Protein AF-B1BPH4-F1 (afdb_monomer)

Organism: NCBI:txid451755

Solvent-accessible surface area (backbone atoms only — not comparable to full-atom values): 10058 Å² total; per-residue (Å²): 132,57,71,68,58,52,50,47,54,52,51,54,51,51,52,50,51,52,49,52,51,53,52,52,52,48,57,52,51,51,75,72,40,88,80,69,54,71,68,62,52,51,51,54,52,48,52,53,54,51,52,51,52,53,51,49,50,56,52,53,51,43,51,52,52,49,53,54,46,50,51,49,51,67,71,34,88,53,35,90,33,54,79,47,72,46,82,47,60,89,79,24,58,32,40,40,32,35,40,37,74,67,56,70,71,48,57,63,64,61,53,43,53,44,49,46,53,51,46,51,53,47,39,49,54,52,10,37,72,78,46,74,58,76,44,74,42,65,83,82,32,68,32,33,41,34,37,36,37,94,92,46,38,36,39,35,69,62,67,85,84,51,88,44,60,49,34,24,48,76,85,39,81,74,39,72,50,78,78,127

Secondary structure (DSSP, 8-state):
--HHHHHHHHHHHHHHHHHHHHHHHHHHHHHH-TTS-HHHHHHHHHHHHHHHHHHHHHHHHHHHHHHHHHHHHHTSGGGGGEEEEEEE-SSS-EEEEEE-HHHHTS-HHHHHHHHHHHHHHHHHHHHHHHHTTSS-GGGTS--EEEEEETTEEEEE---SSSSS-EEEETTEEEEE----

Radius of gyration: 22.9 Å; Cα contacts (8 Å, |Δi|>4): 207; chains: 1; bounding box: 53×39×61 Å

pLDDT: mean 77.69, std 11.79, range [47.03, 94.5]

Sequence (180 aa):
MDIKIKIFWIVSILTGIIFIYMLSNIIFKLKLRKKIGRKSILNMISIIIGGYLIFLFFTIFNVYNYYNLKNLVEHSSMSKYIKDYKLSGTDYCVVTINGDEVFEKLDNKTKLEDMFELKIRCNSAIANTLFDGRIPYNIYHETKIIIIVNENEYILYNTDKDDKDKLFLNGNVVYEEIFN

Nearest PDB structures (foldseek):
  5ize-assembly1_A  TM=3.607E-01  e=2.219E-01  Hantaan virus 76-118
  8y9b-assembly1_B  TM=2.731E-01  e=5.151E-01  Clostridioides difficile
  6c0b-assembly1_A  TM=4.684E-01  e=6.846E+00  Clostridioides difficile
  7ekw-assembly1_A  TM=3.906E-01  e=8.708E+00  Nakaseomyces glabratus CBS 138
  8x2h-assembly1_A  TM=2.849E-01  e=7.270E+00  Paraclostridium sordellii ATCC 9714

Foldseek 3Di:
DDPVVVVLVVVLVVLVVVLVVVVVVLVVVCVVDPPDDPVVSVVVVCVSVVVNVVVVVVSVLLVVLVVQLVVLCCPAPCVVFAPDWDADDPLAAEIEGAGEVVLVPDDVVVNQVRQVVSQVSSQQSSCCSPPVSPDRSLVPHKHKYWYDYPPWIWIWTRDPDDPWTFIDIPRHTPDIDDDD

Structure (mmCIF, N/CA/C/O backbone):
data_AF-B1BPH4-F1
#
_entry.id   AF-B1BPH4-F1
#
loop_
_atom_site.group_PDB
_atom_site.id
_atom_site.type_symbol
_atom_site.label_atom_id
_atom_site.label_alt_id
_atom_site.label_comp_id
_atom_site.label_asym_id
_atom_site.label_entity_id
_atom_site.label_seq_id
_atom_site.pdbx_PDB_ins_code
_atom_site.Cartn_x
_atom_site.Cartn_y
_atom_site.Cartn_z
_atom_site.occupancy
_atom_site.B_iso_or_equiv
_atom_site.auth_seq_id
_atom_site.auth_comp_id
_atom_site.auth_asym_id
_atom_site.auth_atom_id
_atom_site.pdbx_PDB_model_num
ATOM 1 N N . MET A 1 1 ? -0.766 18.843 2.980 1.00 50.47 1 MET A N 1
ATOM 2 C CA . MET A 1 1 ? -1.484 17.760 3.692 1.00 50.47 1 MET A CA 1
ATOM 3 C C . MET A 1 1 ? -2.447 17.107 2.719 1.00 50.47 1 MET A C 1
ATOM 5 O O . MET A 1 1 ? -3.284 17.818 2.168 1.00 50.47 1 MET A O 1
ATOM 9 N N . ASP A 1 2 ? -2.260 15.810 2.480 1.00 65.62 2 ASP A N 1
ATOM 10 C CA . ASP A 1 2 ? -3.037 14.985 1.546 1.00 65.62 2 ASP A CA 1
ATOM 11 C C . ASP A 1 2 ? -4.550 15.115 1.792 1.00 65.62 2 ASP A C 1
ATOM 13 O O . ASP A 1 2 ? -4.988 15.236 2.941 1.00 65.62 2 ASP A O 1
ATOM 17 N N . ILE A 1 3 ? -5.356 15.104 0.730 1.00 63.31 3 ILE A N 1
ATOM 18 C CA . ILE A 1 3 ? -6.811 15.248 0.832 1.00 63.31 3 ILE A CA 1
ATOM 19 C C . ILE A 1 3 ? -7.438 14.100 1.632 1.00 63.31 3 ILE A C 1
ATOM 21 O O . IL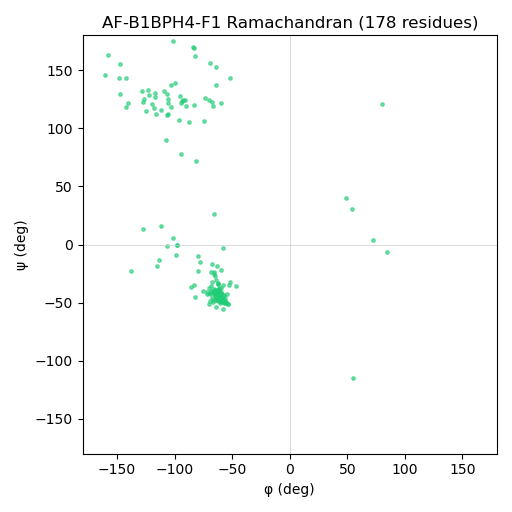E A 1 3 ? -8.365 14.335 2.406 1.00 63.31 3 ILE A O 1
ATOM 25 N N . LYS A 1 4 ? -6.869 12.890 1.550 1.00 57.69 4 LYS A N 1
ATOM 26 C CA . LYS A 1 4 ? -7.299 11.742 2.361 1.00 57.69 4 LYS A CA 1
ATOM 27 C C . LYS A 1 4 ? -7.031 11.968 3.848 1.00 57.69 4 LYS A C 1
ATOM 29 O O . LYS A 1 4 ? -7.876 11.649 4.677 1.00 57.69 4 LYS A O 1
ATOM 34 N N . ILE A 1 5 ? -5.903 12.598 4.184 1.00 61.72 5 ILE A N 1
ATOM 35 C CA . ILE A 1 5 ? -5.540 12.947 5.566 1.00 61.72 5 ILE A CA 1
ATOM 36 C C . ILE A 1 5 ? -6.443 14.069 6.098 1.00 61.72 5 ILE A C 1
ATOM 38 O O . ILE A 1 5 ? -6.856 14.045 7.254 1.00 61.72 5 ILE A O 1
ATOM 42 N N . LYS A 1 6 ? -6.810 15.044 5.258 1.00 66.06 6 LYS A N 1
ATOM 43 C CA . LYS A 1 6 ? -7.803 16.067 5.629 1.00 66.06 6 LYS A CA 1
ATOM 44 C C . LYS A 1 6 ? -9.158 15.439 5.944 1.00 66.06 6 LYS A C 1
ATOM 46 O O . LYS A 1 6 ? -9.719 15.726 6.996 1.00 66.06 6 LYS A O 1
ATOM 51 N N . ILE A 1 7 ? -9.649 14.556 5.073 1.00 69.38 7 ILE A N 1
ATOM 52 C CA . ILE A 1 7 ? -10.903 13.821 5.292 1.00 69.38 7 ILE A CA 1
ATOM 5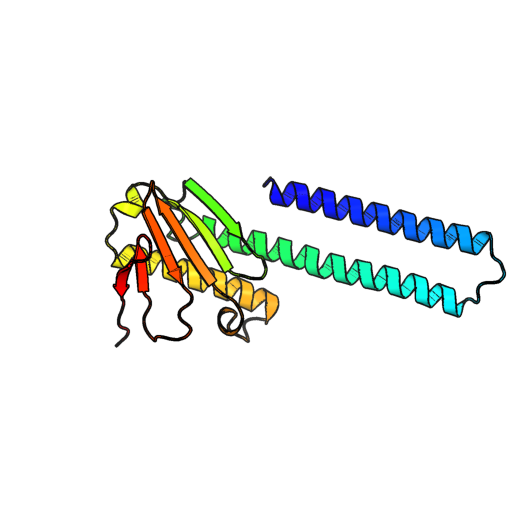3 C C . ILE A 1 7 ? -10.810 12.978 6.571 1.00 69.38 7 ILE A C 1
ATOM 55 O O . ILE A 1 7 ? -11.739 12.996 7.370 1.00 69.38 7 ILE A O 1
ATOM 59 N N . PHE A 1 8 ? -9.674 12.324 6.823 1.00 67.62 8 PHE A N 1
ATOM 60 C CA . PHE A 1 8 ? -9.417 11.566 8.048 1.00 67.62 8 PHE A CA 1
ATOM 61 C C . PHE A 1 8 ? -9.571 12.407 9.324 1.00 67.62 8 PHE A C 1
ATOM 63 O O . PHE A 1 8 ? -10.283 12.002 10.246 1.00 67.62 8 PHE A O 1
ATOM 70 N N . TRP A 1 9 ? -8.930 13.578 9.386 1.00 72.00 9 TRP A N 1
ATOM 71 C CA . TRP A 1 9 ? -9.022 14.450 10.560 1.00 72.00 9 TRP A CA 1
ATOM 72 C C . TRP A 1 9 ? -10.447 14.957 10.756 1.00 72.00 9 TRP A C 1
ATOM 74 O O . TRP A 1 9 ? -10.947 14.957 11.877 1.00 72.00 9 TRP A O 1
ATOM 84 N N . ILE A 1 10 ? -11.126 15.316 9.664 1.00 78.00 10 ILE A N 1
ATOM 85 C CA . ILE A 1 10 ? -12.525 15.752 9.688 1.00 78.00 10 ILE A CA 1
ATOM 86 C C . ILE A 1 10 ? -13.426 14.638 10.234 1.00 78.00 10 ILE A C 1
ATOM 88 O O . ILE A 1 10 ? -14.180 14.888 11.172 1.00 78.00 10 ILE A O 1
ATOM 92 N N . VAL A 1 11 ? -13.317 13.411 9.711 1.00 76.12 11 VAL A N 1
ATOM 93 C CA . VAL A 1 11 ? -14.108 12.258 10.173 1.00 76.12 11 VAL A CA 1
ATOM 94 C C . VAL A 1 11 ? -13.823 11.969 11.642 1.00 76.12 11 VAL A C 1
ATOM 96 O O . VAL A 1 11 ? -14.771 11.864 12.412 1.00 76.12 11 VAL A O 1
ATOM 99 N N . SER A 1 12 ? -12.550 11.938 12.048 1.00 73.38 12 SER A N 1
ATOM 100 C CA . SER A 1 12 ? -12.143 11.682 13.437 1.00 73.38 12 SER A CA 1
ATOM 101 C C . SER A 1 12 ? -12.734 12.711 14.408 1.00 73.38 12 SER A C 1
ATOM 103 O O . SER A 1 12 ? -13.309 12.337 15.434 1.00 73.38 12 SER A O 1
ATOM 105 N N . ILE A 1 13 ? -12.667 14.002 14.056 1.00 78.19 13 ILE A N 1
ATOM 106 C CA . ILE A 1 13 ? -13.258 15.101 14.834 1.00 78.19 13 ILE A CA 1
ATOM 107 C C . ILE A 1 13 ? -14.783 14.949 14.908 1.00 78.19 13 ILE A C 1
ATOM 109 O O . ILE A 1 13 ? -15.350 15.046 15.996 1.00 78.19 13 ILE A O 1
ATOM 113 N N . LEU A 1 14 ? -15.452 14.654 13.788 1.00 81.25 14 LEU A N 1
ATOM 114 C CA . LEU A 1 14 ? -16.900 14.420 13.740 1.00 81.25 14 LEU A CA 1
ATOM 115 C C . LEU A 1 14 ? -17.324 13.242 14.626 1.00 81.25 14 LEU A C 1
ATOM 117 O O . LEU A 1 14 ? -18.262 13.385 15.412 1.00 81.25 14 LEU A O 1
ATOM 121 N N . THR A 1 15 ? -16.617 12.110 14.577 1.00 77.94 15 THR A N 1
ATOM 122 C CA . THR A 1 15 ? -16.871 10.976 15.483 1.00 77.94 15 THR A CA 1
ATOM 123 C C . THR A 1 15 ? -16.652 11.343 16.947 1.00 77.94 15 THR A C 1
ATOM 125 O O . THR A 1 15 ? -17.447 10.937 17.792 1.00 77.94 15 THR A O 1
ATOM 128 N N . GLY A 1 16 ? -15.640 12.160 17.258 1.00 76.38 16 GLY A N 1
ATOM 129 C CA . GLY A 1 16 ? -15.419 12.678 18.609 1.00 76.38 16 GLY A CA 1
ATOM 130 C C . GLY A 1 16 ? -16.574 13.559 19.101 1.00 76.38 16 GLY A C 1
ATOM 131 O O . GLY A 1 16 ? -17.038 13.401 20.229 1.00 76.38 16 GLY A O 1
ATOM 132 N N . ILE A 1 17 ? -17.105 14.437 18.244 1.00 81.06 17 ILE A N 1
ATOM 133 C CA . ILE A 1 17 ? -18.266 15.285 18.564 1.00 81.06 17 ILE A CA 1
ATOM 134 C C . ILE A 1 17 ? -19.516 14.430 18.812 1.00 81.06 17 ILE A C 1
ATOM 136 O O . ILE A 1 17 ? -20.219 14.645 19.802 1.00 81.06 17 ILE A O 1
ATOM 140 N N . ILE A 1 18 ? -19.780 13.435 17.958 1.00 79.94 18 ILE A N 1
ATOM 141 C CA . ILE A 1 18 ? -20.903 12.497 18.128 1.00 79.94 18 ILE A CA 1
ATOM 142 C C . ILE A 1 18 ? -20.760 11.726 19.447 1.00 79.94 18 ILE A C 1
ATOM 144 O O . ILE A 1 18 ? -21.736 11.577 20.183 1.00 79.94 18 ILE A O 1
ATOM 148 N N . PHE A 1 19 ? -19.545 11.289 19.783 1.00 77.62 19 PHE A N 1
ATOM 149 C CA . PHE A 1 19 ? -19.251 10.601 21.036 1.00 77.62 19 PHE A CA 1
ATOM 150 C C . PHE A 1 19 ? -19.541 11.480 22.259 1.00 77.62 19 PHE A C 1
ATOM 152 O O . PHE A 1 19 ? -20.266 11.052 23.160 1.00 77.62 19 PHE A O 1
ATOM 159 N N . ILE A 1 20 ? -19.053 12.727 22.265 1.00 79.69 20 ILE A N 1
ATOM 160 C CA . ILE A 1 20 ? -19.328 13.702 23.333 1.00 79.69 20 ILE A CA 1
ATOM 161 C C . ILE A 1 20 ? -20.837 13.933 23.458 1.00 79.69 20 ILE A C 1
ATOM 163 O O . ILE A 1 20 ? -21.374 13.869 24.562 1.00 79.69 20 ILE A O 1
ATOM 167 N N . TYR A 1 21 ? -21.541 14.119 22.337 1.00 80.69 21 TYR A N 1
ATOM 168 C CA . TYR A 1 21 ? -22.991 14.301 22.322 1.00 80.69 21 TYR A CA 1
ATOM 169 C C . TYR A 1 21 ? -23.739 13.101 22.923 1.00 80.69 21 TYR A C 1
ATOM 171 O O . TYR A 1 21 ? -24.622 13.284 23.766 1.00 80.69 21 TYR A O 1
ATOM 179 N N . MET A 1 22 ? -23.377 11.870 22.547 1.00 75.75 22 MET A N 1
ATOM 180 C CA . MET A 1 22 ? -23.972 10.655 23.114 1.00 75.75 22 MET A CA 1
ATOM 181 C C . MET A 1 22 ? -23.733 10.560 24.625 1.00 75.75 22 MET A C 1
ATOM 183 O O . MET A 1 22 ? -24.668 10.259 25.372 1.00 75.75 22 MET A O 1
ATOM 187 N N . LEU A 1 23 ? -22.518 10.872 25.086 1.00 74.62 23 LEU A N 1
ATOM 188 C CA . LEU A 1 23 ? -22.167 10.879 26.507 1.00 74.62 23 LEU A CA 1
ATOM 189 C C . LEU A 1 23 ? -22.973 11.930 27.281 1.00 74.62 23 LEU A C 1
ATOM 191 O O . LEU A 1 23 ? -23.582 11.610 28.305 1.00 74.62 23 LEU A O 1
ATOM 195 N N . SER A 1 24 ? -23.049 13.160 26.767 1.00 75.25 24 SER A N 1
ATOM 196 C CA . SER A 1 24 ? -23.838 14.245 27.360 1.00 75.25 24 SER A CA 1
ATOM 197 C C . SER A 1 24 ? -25.324 13.896 27.431 1.00 75.25 24 SER A C 1
ATOM 199 O O . SER A 1 24 ? -25.959 14.125 28.461 1.00 75.25 24 SER A O 1
ATOM 201 N N . ASN A 1 25 ? -25.883 13.293 26.379 1.00 75.69 25 ASN A N 1
ATOM 202 C CA . ASN A 1 25 ? -27.295 12.914 26.326 1.00 75.69 25 ASN A CA 1
ATOM 203 C C . ASN A 1 25 ? -27.617 11.772 27.308 1.00 75.69 25 ASN A C 1
ATOM 205 O O . ASN A 1 25 ? -28.672 11.774 27.945 1.00 75.69 25 ASN A O 1
ATOM 209 N N . ILE A 1 26 ? -26.689 10.829 27.503 1.00 72.75 26 ILE A N 1
ATOM 210 C CA . ILE A 1 26 ? -26.799 9.803 28.548 1.00 72.75 26 ILE A CA 1
ATOM 211 C C . ILE A 1 26 ? -26.764 10.455 29.927 1.00 72.75 26 ILE A C 1
ATOM 213 O O . ILE A 1 26 ? -27.706 10.265 30.690 1.00 72.75 26 ILE A O 1
ATOM 217 N N . ILE A 1 27 ? -25.756 11.276 30.235 1.00 71.00 27 ILE A N 1
ATOM 218 C CA . ILE A 1 27 ? -25.649 11.974 31.529 1.00 71.00 27 ILE A CA 1
ATOM 219 C C . ILE A 1 27 ? -26.923 12.782 31.826 1.00 71.00 27 ILE A C 1
ATOM 221 O O . ILE A 1 27 ? -27.453 12.729 32.938 1.00 71.00 27 ILE A O 1
ATOM 225 N N . PHE A 1 28 ? -27.468 13.477 30.826 1.00 69.81 28 PHE A N 1
ATOM 226 C CA . PHE A 1 28 ? -28.696 14.258 30.961 1.00 69.81 28 PHE A CA 1
ATOM 227 C C . PHE A 1 28 ? -29.937 13.378 31.194 1.00 69.81 28 PHE A C 1
ATOM 229 O O . PHE A 1 28 ? -30.705 13.622 32.128 1.00 69.81 28 PHE A O 1
ATOM 236 N N . LYS A 1 29 ? -30.112 12.295 30.419 1.00 67.38 29 LYS A N 1
ATOM 237 C CA . LYS A 1 29 ? -31.206 11.322 30.617 1.00 67.38 29 LYS A CA 1
ATOM 238 C C . LYS A 1 29 ? -31.127 10.610 31.966 1.00 67.38 29 LYS A C 1
ATOM 240 O O . LYS A 1 29 ? -32.171 10.325 32.549 1.00 67.38 29 LYS A O 1
ATOM 245 N N . LEU A 1 30 ? -29.926 10.349 32.478 1.00 63.53 30 LEU A N 1
ATOM 246 C CA . LEU A 1 30 ? -29.708 9.793 33.816 1.00 63.53 30 LEU A CA 1
ATOM 247 C C . LEU A 1 30 ? -30.154 10.751 34.915 1.00 63.53 30 LEU A C 1
ATOM 249 O O . LEU A 1 30 ? -30.801 10.330 35.871 1.00 63.53 30 LEU A O 1
ATOM 253 N N . LYS A 1 31 ? -29.862 12.045 34.751 1.00 61.09 31 LYS A N 1
ATOM 254 C CA . LYS A 1 31 ? -30.311 13.096 35.671 1.00 61.09 31 LYS A CA 1
ATOM 255 C C . LYS A 1 31 ? -31.845 13.199 35.708 1.00 61.09 31 LYS A C 1
ATOM 257 O O . LYS A 1 31 ? -32.409 13.455 36.767 1.00 61.09 31 LYS A O 1
ATOM 262 N N . LEU A 1 32 ? -32.510 12.943 34.574 1.00 57.34 32 LEU A N 1
ATOM 263 C CA . LEU A 1 32 ? -33.973 12.968 34.425 1.00 57.34 32 LEU A CA 1
ATOM 264 C C . LEU A 1 32 ? -34.682 11.673 34.865 1.00 57.34 32 LEU A C 1
ATOM 266 O O . LEU A 1 32 ? -35.793 11.729 35.387 1.00 57.34 32 LEU A O 1
ATOM 270 N N . ARG A 1 33 ? -34.078 10.492 34.673 1.00 55.47 33 ARG A N 1
ATOM 271 C CA . ARG A 1 33 ? -34.666 9.191 35.042 1.00 55.47 33 ARG A CA 1
ATOM 272 C C . ARG A 1 33 ? -33.959 8.593 36.260 1.00 55.47 33 ARG A C 1
ATOM 274 O O . ARG A 1 33 ? -33.100 7.730 36.120 1.00 55.47 33 ARG A O 1
ATOM 281 N N . LYS A 1 34 ? -34.440 8.913 37.467 1.00 59.91 34 LYS A N 1
ATOM 282 C CA . LYS A 1 34 ? -34.050 8.240 38.733 1.00 59.91 34 LYS A CA 1
ATOM 283 C C . LYS A 1 34 ? -34.312 6.712 38.774 1.00 59.91 34 LYS A C 1
ATOM 285 O O . LYS A 1 34 ? -33.988 6.076 39.768 1.00 59.91 34 LYS A O 1
ATOM 290 N N . LYS A 1 35 ? -34.913 6.116 37.731 1.00 61.19 35 LYS A N 1
ATOM 291 C CA . LYS A 1 35 ? -35.345 4.702 37.670 1.00 61.19 35 LYS A CA 1
ATOM 292 C C . LYS A 1 35 ? -34.383 3.746 36.950 1.00 61.19 35 LYS A C 1
ATOM 294 O O . LYS A 1 35 ? -34.620 2.543 36.980 1.00 61.19 35 LYS A O 1
ATOM 299 N N . ILE A 1 36 ? -33.337 4.234 36.279 1.00 64.31 36 ILE A N 1
ATOM 300 C CA . ILE A 1 36 ? -32.392 3.347 35.581 1.00 64.31 36 ILE A CA 1
ATOM 301 C C . ILE A 1 36 ? -31.364 2.834 36.595 1.00 64.31 36 ILE A C 1
ATOM 303 O O . ILE A 1 36 ? -30.652 3.616 37.220 1.00 64.31 36 ILE A O 1
ATOM 307 N N . GLY A 1 37 ? -31.293 1.514 36.777 1.00 66.62 37 GLY A N 1
ATOM 308 C CA . GLY A 1 37 ? -30.366 0.894 37.723 1.00 66.62 37 GLY A CA 1
ATOM 309 C C . GLY A 1 37 ? -28.900 1.121 37.337 1.00 66.62 37 GLY A C 1
ATOM 310 O O . GLY A 1 37 ? -28.530 0.954 36.175 1.00 66.62 37 GLY A O 1
ATOM 311 N N . ARG A 1 38 ? -28.049 1.434 38.326 1.00 68.25 38 ARG A N 1
ATOM 312 C CA . ARG A 1 38 ? -26.610 1.755 38.177 1.00 68.25 38 ARG A CA 1
ATOM 313 C C . ARG A 1 38 ? -25.838 0.778 37.276 1.00 68.25 38 ARG A C 1
ATOM 315 O O . ARG A 1 38 ? -24.980 1.201 36.509 1.00 68.25 38 ARG A O 1
ATOM 322 N N . LYS A 1 39 ? -26.194 -0.511 37.313 1.00 72.81 39 LYS A N 1
ATOM 323 C CA . LYS A 1 39 ? -25.601 -1.575 36.483 1.00 72.81 39 LYS A CA 1
ATOM 324 C C . LYS A 1 39 ? -25.877 -1.401 34.981 1.00 72.81 39 LYS A C 1
ATOM 326 O O . LYS A 1 39 ? -24.968 -1.544 34.175 1.00 72.81 39 LYS A O 1
ATOM 331 N N . SER A 1 40 ? -27.102 -1.032 34.601 1.00 73.00 40 SER A N 1
ATOM 332 C CA . SER A 1 40 ? -27.467 -0.808 33.192 1.00 73.00 40 SER A CA 1
ATOM 333 C C . SER A 1 40 ? -26.754 0.410 32.601 1.00 73.00 40 SER A C 1
ATOM 335 O O . SER A 1 40 ? -26.444 0.434 31.414 1.00 73.00 40 SER A O 1
ATOM 337 N N . ILE A 1 41 ? -26.494 1.412 33.438 1.00 71.62 41 ILE A N 1
ATOM 338 C CA . ILE A 1 41 ? -25.812 2.651 33.063 1.00 71.62 41 ILE A CA 1
ATOM 339 C C . ILE A 1 41 ? -24.344 2.376 32.751 1.00 71.62 41 ILE A C 1
ATOM 341 O O . ILE A 1 41 ? -23.844 2.780 31.705 1.00 71.62 41 ILE A O 1
ATOM 345 N N . LEU A 1 42 ? -23.674 1.653 33.651 1.00 73.06 42 LEU A N 1
ATOM 346 C CA . LEU A 1 42 ? -22.277 1.259 33.488 1.00 73.06 42 LEU A CA 1
ATOM 347 C C . LEU A 1 42 ? -22.074 0.418 32.222 1.00 73.06 42 LEU A C 1
ATOM 349 O O . LEU A 1 42 ? -21.135 0.684 31.479 1.00 73.06 42 LEU A O 1
ATOM 353 N N . ASN A 1 43 ? -22.989 -0.509 31.919 1.00 75.62 43 ASN A N 1
ATOM 354 C CA . ASN A 1 43 ? -22.932 -1.284 30.676 1.00 75.62 43 ASN A CA 1
ATOM 355 C C . ASN A 1 43 ? -23.047 -0.397 29.426 1.00 75.62 43 ASN A C 1
ATOM 357 O O . ASN A 1 43 ? -22.284 -0.574 28.482 1.00 75.62 43 ASN A O 1
ATOM 361 N N . MET A 1 44 ? -23.964 0.576 29.414 1.00 76.62 44 MET A N 1
ATOM 362 C CA . MET A 1 44 ? -24.150 1.462 28.257 1.00 76.62 44 MET A CA 1
ATOM 363 C C . MET A 1 44 ? -22.928 2.359 28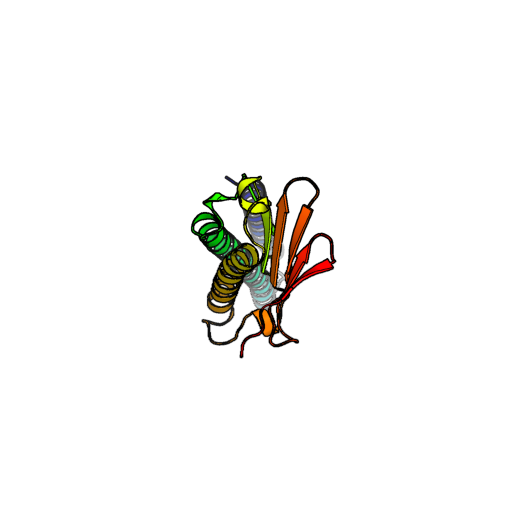.021 1.00 76.62 44 MET A C 1
ATOM 365 O O . MET A 1 44 ? -22.478 2.507 26.887 1.00 76.62 44 MET A O 1
ATOM 369 N N . ILE A 1 45 ? -22.355 2.909 29.096 1.00 78.62 45 ILE A N 1
ATOM 370 C CA . ILE A 1 45 ? -21.114 3.691 29.037 1.00 78.62 45 ILE A CA 1
ATOM 371 C C . ILE A 1 45 ? -19.951 2.811 28.558 1.00 78.62 45 ILE A C 1
ATOM 373 O O . ILE A 1 45 ? -19.183 3.235 27.699 1.00 78.62 45 ILE A O 1
ATOM 377 N N . SER A 1 46 ? -19.845 1.578 29.061 1.00 76.88 46 SER A N 1
ATOM 378 C CA . SER A 1 46 ? -18.795 0.633 28.669 1.00 76.88 46 SER A CA 1
ATOM 379 C C . SER A 1 46 ? -18.847 0.281 27.181 1.00 76.88 46 SER A C 1
ATOM 381 O O . SER A 1 46 ? -17.803 0.292 26.537 1.00 76.88 46 SER A O 1
ATOM 383 N N . ILE A 1 47 ? -20.037 0.051 26.612 1.00 80.81 47 ILE A N 1
ATOM 384 C CA . ILE A 1 47 ? -20.204 -0.217 25.172 1.00 80.81 47 ILE A CA 1
ATOM 385 C C . ILE A 1 47 ? -19.747 0.983 24.337 1.00 80.81 47 ILE A C 1
ATOM 387 O O . ILE A 1 47 ? -19.047 0.816 23.342 1.00 80.81 47 ILE A O 1
ATOM 391 N N . ILE A 1 48 ? -20.118 2.195 24.751 1.00 79.56 48 ILE A N 1
ATOM 392 C CA . ILE A 1 48 ? -19.785 3.426 24.027 1.00 79.56 48 ILE A CA 1
ATOM 393 C C . ILE A 1 48 ? -18.279 3.687 24.061 1.00 79.56 48 ILE A C 1
ATOM 395 O O . ILE A 1 48 ? -17.676 3.917 23.015 1.00 79.56 48 ILE A O 1
ATOM 399 N N . ILE A 1 49 ? -17.659 3.593 25.241 1.00 81.38 49 ILE A N 1
ATOM 400 C CA . ILE A 1 49 ? -16.205 3.736 25.394 1.00 81.38 49 ILE A CA 1
ATOM 401 C C . ILE A 1 49 ? -15.479 2.644 24.604 1.00 81.38 49 ILE A C 1
ATOM 403 O O . ILE A 1 49 ? -14.548 2.951 23.867 1.00 81.38 49 ILE A O 1
ATOM 407 N N . GLY A 1 50 ? -15.922 1.389 24.712 1.00 81.19 50 GLY A N 1
ATOM 408 C CA . GLY A 1 50 ? -15.332 0.265 23.986 1.00 81.19 50 GLY A CA 1
ATOM 409 C C . GLY A 1 50 ? -15.378 0.467 22.473 1.00 81.19 50 GLY A C 1
ATOM 410 O O . GLY A 1 50 ? -14.350 0.354 21.812 1.00 81.19 50 GLY A O 1
ATOM 411 N N . GLY A 1 51 ? -16.535 0.854 21.929 1.00 80.38 51 GLY A N 1
ATOM 412 C CA . GLY A 1 51 ? -16.684 1.145 20.502 1.00 80.38 51 GLY A CA 1
ATOM 413 C C . GLY A 1 51 ? -15.787 2.293 20.030 1.00 80.38 51 GLY A C 1
ATOM 414 O O . GLY A 1 51 ? -15.151 2.183 18.984 1.00 80.38 51 GLY A O 1
ATOM 415 N N . TYR A 1 52 ? -15.675 3.365 20.819 1.00 80.69 52 TYR A N 1
ATOM 416 C CA . TYR A 1 52 ? -14.801 4.496 20.498 1.00 80.69 52 TYR A CA 1
ATOM 417 C C . TYR A 1 52 ? -13.313 4.127 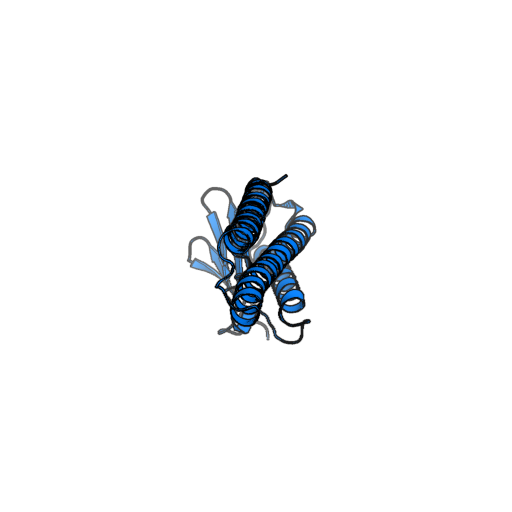20.531 1.00 80.69 52 TYR A C 1
ATOM 419 O O . TYR A 1 52 ? -12.567 4.534 19.644 1.00 80.69 52 TYR A O 1
ATOM 427 N N . LEU A 1 53 ? -12.881 3.324 21.508 1.00 81.00 53 LEU A N 1
ATOM 428 C CA . LEU A 1 53 ? -11.500 2.841 21.592 1.00 81.00 53 LEU A CA 1
ATOM 429 C C . LEU A 1 53 ? -11.142 1.930 20.416 1.00 81.00 53 LEU A C 1
ATOM 431 O O . LEU A 1 53 ? -10.074 2.095 19.833 1.00 81.00 53 LEU A O 1
ATOM 435 N N . ILE A 1 54 ? -12.039 1.014 20.036 1.00 80.62 54 ILE A N 1
ATOM 436 C CA . ILE A 1 54 ? -11.854 0.148 18.863 1.00 80.62 54 ILE A CA 1
ATOM 437 C C . ILE A 1 54 ? -11.736 1.000 17.596 1.00 80.62 54 ILE A C 1
ATOM 439 O O . ILE A 1 54 ? -10.808 0.816 16.811 1.00 80.62 54 ILE A O 1
ATOM 443 N N . PHE A 1 55 ? -12.633 1.974 17.418 1.00 79.38 55 PHE A N 1
ATOM 444 C CA . PHE A 1 55 ? -12.577 2.898 16.289 1.00 79.38 55 PHE A CA 1
ATOM 445 C C . PHE A 1 55 ? -11.253 3.670 16.250 1.00 79.38 55 PHE A C 1
ATOM 447 O O . PHE A 1 55 ? -10.596 3.689 15.211 1.00 79.38 55 PHE A O 1
ATOM 454 N N . LEU A 1 56 ? -10.828 4.259 17.373 1.00 78.12 56 LEU A N 1
ATOM 455 C CA . LEU A 1 56 ? -9.550 4.968 17.483 1.00 78.12 56 LEU A CA 1
ATOM 456 C C . LEU A 1 56 ? -8.363 4.069 17.141 1.00 78.12 56 LEU A C 1
ATOM 458 O O . LEU A 1 56 ? -7.470 4.508 16.422 1.00 78.12 56 LEU A O 1
ATOM 462 N N . PHE A 1 57 ? -8.362 2.827 17.627 1.00 77.06 57 PHE A N 1
ATOM 463 C CA . PHE A 1 57 ? -7.303 1.862 17.354 1.00 77.06 57 PHE A CA 1
ATOM 464 C C . PHE A 1 57 ? -7.149 1.620 15.848 1.00 77.06 57 PHE A C 1
ATOM 466 O O . PHE A 1 57 ? -6.078 1.882 15.306 1.00 77.06 57 PHE A O 1
ATOM 473 N N . PHE A 1 58 ? -8.225 1.232 15.151 1.00 73.00 58 PHE A N 1
ATOM 474 C CA . PHE A 1 58 ? -8.195 1.035 13.693 1.00 73.00 58 PHE A CA 1
ATOM 475 C C . PHE A 1 58 ? -7.808 2.311 12.935 1.00 73.00 58 PHE A C 1
ATOM 477 O O . PHE A 1 58 ? -7.077 2.277 11.949 1.00 73.00 58 PHE A O 1
ATOM 484 N N . THR A 1 59 ? -8.274 3.456 13.421 1.00 72.94 59 THR A N 1
ATOM 485 C CA . THR A 1 59 ? -8.047 4.773 12.819 1.00 72.94 59 THR A CA 1
ATOM 486 C C . THR A 1 59 ? -6.570 5.182 12.893 1.00 72.94 59 THR A C 1
ATOM 488 O O . THR A 1 59 ? -5.979 5.546 11.875 1.00 72.94 59 THR A O 1
ATOM 491 N N . ILE A 1 60 ? -5.945 5.074 14.070 1.00 74.31 60 ILE A N 1
ATOM 492 C CA . ILE A 1 60 ? -4.512 5.347 14.271 1.00 74.31 60 ILE A CA 1
ATOM 493 C C . ILE A 1 60 ? -3.667 4.364 13.461 1.00 74.31 60 ILE A C 1
ATOM 495 O O . ILE A 1 60 ? -2.725 4.776 12.785 1.00 74.31 60 ILE A O 1
ATOM 499 N N . PHE A 1 61 ? -4.040 3.085 13.496 1.00 72.81 61 PHE A N 1
ATOM 500 C CA . PHE A 1 61 ? -3.369 2.019 12.766 1.00 72.81 61 PHE A CA 1
ATOM 501 C C . PHE A 1 61 ? -3.292 2.308 11.259 1.00 72.81 61 PHE A C 1
ATOM 503 O O . PHE A 1 61 ? -2.217 2.291 10.659 1.00 72.81 61 PHE A O 1
ATOM 510 N N . ASN A 1 62 ? -4.423 2.683 10.663 1.00 74.31 62 ASN A N 1
ATOM 511 C CA . ASN A 1 62 ? -4.521 3.008 9.243 1.00 74.31 62 ASN A CA 1
ATOM 512 C C . ASN A 1 62 ? -3.677 4.226 8.850 1.00 74.31 62 ASN A C 1
ATOM 514 O O . ASN A 1 62 ? -3.033 4.221 7.800 1.00 74.31 62 ASN A O 1
ATOM 518 N N . VAL A 1 63 ? -3.638 5.262 9.692 1.00 76.12 63 VAL A N 1
ATOM 519 C CA . VAL A 1 63 ? -2.803 6.445 9.435 1.00 76.12 63 VAL A CA 1
ATOM 520 C C . VAL A 1 63 ? -1.323 6.136 9.555 1.00 76.12 63 VAL A C 1
ATOM 522 O O . VAL A 1 63 ? -0.544 6.589 8.719 1.00 76.12 63 VAL A O 1
ATOM 525 N N . TYR A 1 64 ? -0.934 5.361 10.562 1.00 77.50 64 TYR A N 1
ATOM 526 C CA . TYR A 1 64 ? 0.449 4.936 10.726 1.00 77.50 64 TYR A CA 1
ATOM 527 C C . TYR A 1 64 ? 0.936 4.156 9.496 1.00 77.50 64 TYR A C 1
ATOM 529 O O . TYR A 1 64 ? 1.954 4.515 8.904 1.00 77.50 64 TYR A O 1
ATOM 537 N N . ASN A 1 65 ? 0.148 3.181 9.031 1.00 76.44 65 ASN A N 1
ATOM 538 C CA . ASN A 1 65 ? 0.452 2.434 7.809 1.00 76.44 65 ASN A CA 1
ATOM 539 C C . ASN A 1 65 ? 0.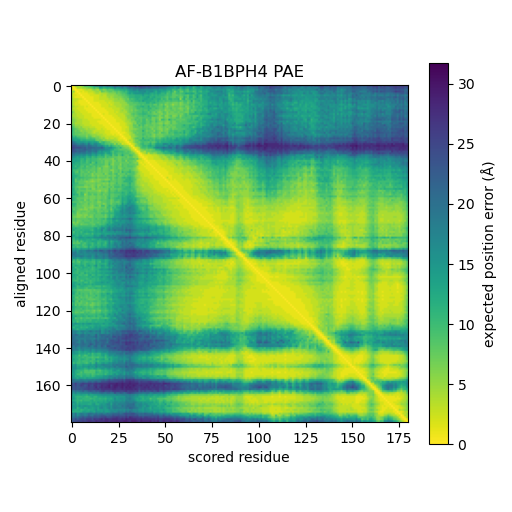541 3.332 6.580 1.00 76.44 65 ASN A C 1
ATOM 541 O O . ASN A 1 65 ? 1.462 3.184 5.780 1.00 76.44 65 ASN A O 1
ATOM 545 N N . TYR A 1 66 ? -0.381 4.288 6.445 1.00 79.12 66 TYR A N 1
ATOM 546 C CA . TYR A 1 66 ? -0.346 5.245 5.347 1.00 79.12 66 TYR A CA 1
ATOM 547 C C . TYR A 1 66 ? 0.981 6.005 5.299 1.00 79.12 66 TYR A C 1
ATOM 549 O O . TYR A 1 66 ? 1.602 6.076 4.241 1.00 79.12 66 TYR A O 1
ATOM 557 N N . TYR A 1 67 ? 1.437 6.546 6.435 1.00 79.69 67 TYR A N 1
ATOM 558 C CA . TYR A 1 67 ? 2.696 7.291 6.505 1.00 79.69 67 TYR A CA 1
ATOM 559 C C . TYR A 1 67 ? 3.918 6.411 6.266 1.00 79.69 67 TYR A C 1
ATOM 561 O O . TYR A 1 67 ? 4.829 6.839 5.560 1.00 79.69 67 TYR A O 1
ATOM 569 N N . ASN A 1 68 ? 3.931 5.190 6.798 1.00 82.75 68 ASN A N 1
ATOM 570 C CA . ASN A 1 68 ? 5.019 4.250 6.549 1.00 82.75 68 ASN A CA 1
ATOM 571 C C . ASN A 1 68 ? 5.130 3.900 5.063 1.00 82.75 68 ASN A C 1
ATOM 573 O O . ASN A 1 68 ? 6.213 3.995 4.493 1.00 82.75 68 ASN A O 1
ATOM 577 N N . LEU A 1 69 ? 4.013 3.553 4.418 1.00 83.50 69 LEU A N 1
ATOM 578 C CA . LEU A 1 69 ? 3.984 3.241 2.988 1.00 83.50 69 LEU A CA 1
ATOM 579 C C . LEU A 1 69 ? 4.374 4.449 2.139 1.00 83.50 69 LEU A C 1
ATOM 581 O O . LEU A 1 69 ? 5.195 4.324 1.235 1.00 83.50 69 LEU A O 1
ATOM 585 N N . LYS A 1 70 ? 3.844 5.627 2.471 1.00 85.75 70 LYS A N 1
ATOM 586 C CA . LYS A 1 70 ? 4.238 6.896 1.856 1.00 85.75 70 LYS A CA 1
ATOM 587 C C . LYS A 1 70 ? 5.753 7.103 1.931 1.00 85.75 70 LYS A C 1
ATOM 589 O O . LYS A 1 70 ? 6.387 7.345 0.909 1.00 85.75 70 LYS A O 1
ATOM 594 N N . ASN A 1 71 ? 6.331 6.954 3.120 1.00 87.19 71 ASN A N 1
ATOM 595 C CA . ASN A 1 71 ? 7.760 7.140 3.333 1.00 87.19 71 ASN A CA 1
ATOM 596 C C . ASN A 1 71 ? 8.595 6.136 2.524 1.00 87.19 71 ASN A C 1
ATOM 598 O O . ASN A 1 71 ? 9.623 6.507 1.966 1.00 87.19 71 ASN A O 1
ATOM 602 N N . LEU A 1 72 ? 8.139 4.884 2.420 1.00 88.31 72 LEU A N 1
ATOM 603 C CA . LEU A 1 72 ? 8.798 3.865 1.604 1.00 88.31 72 LEU A CA 1
ATOM 604 C C . LEU A 1 72 ? 8.793 4.208 0.117 1.00 88.31 72 LEU A C 1
ATOM 606 O O . LEU A 1 72 ? 9.831 4.072 -0.521 1.00 88.31 72 LEU A O 1
ATOM 610 N N . VAL A 1 73 ? 7.659 4.661 -0.424 1.00 87.56 73 VAL A N 1
ATOM 611 C CA . VAL A 1 73 ? 7.559 5.066 -1.833 1.00 87.56 73 VAL A CA 1
ATOM 612 C C . VAL A 1 73 ? 8.485 6.253 -2.108 1.00 87.56 73 VAL A C 1
ATOM 614 O O . VAL A 1 73 ? 9.281 6.201 -3.044 1.00 87.56 73 VAL A O 1
ATOM 617 N N . GLU A 1 74 ? 8.457 7.278 -1.254 1.00 88.06 74 GLU A N 1
ATOM 618 C CA . GLU A 1 74 ? 9.259 8.501 -1.413 1.00 88.06 74 GLU A CA 1
ATOM 619 C C . GLU A 1 74 ? 10.775 8.270 -1.289 1.00 88.06 74 GLU A C 1
ATOM 621 O O . GLU A 1 74 ? 11.546 9.018 -1.882 1.00 88.06 74 GLU A O 1
ATOM 626 N N . HIS A 1 75 ? 11.209 7.222 -0.581 1.00 88.31 75 HIS A N 1
ATOM 627 C CA . HIS A 1 75 ? 12.628 6.875 -0.394 1.00 88.31 75 HIS A CA 1
ATOM 628 C C . HIS A 1 75 ? 13.032 5.575 -1.109 1.00 88.31 75 HIS A C 1
ATOM 630 O O . HIS A 1 75 ? 14.058 4.966 -0.788 1.00 88.31 75 HIS A O 1
ATOM 636 N N . SER A 1 76 ? 12.214 5.107 -2.049 1.00 87.69 76 SER A N 1
ATOM 637 C CA . SER A 1 76 ? 12.521 3.930 -2.864 1.00 87.69 76 SER A CA 1
ATOM 638 C C . SER A 1 76 ? 13.430 4.280 -4.040 1.00 87.69 76 SER A C 1
ATOM 640 O O . SER A 1 76 ? 13.515 5.439 -4.453 1.00 87.69 76 SER A O 1
ATOM 642 N N . SER A 1 77 ? 14.061 3.263 -4.628 1.00 84.62 77 SER A N 1
ATOM 643 C CA . SER A 1 77 ? 14.717 3.339 -5.940 1.00 84.62 77 SER A CA 1
ATOM 644 C C . SER A 1 77 ? 13.788 3.909 -7.017 1.00 84.62 77 SER A C 1
ATOM 646 O O . SER A 1 77 ? 14.240 4.664 -7.872 1.00 84.62 77 SER A O 1
ATOM 648 N N . MET A 1 78 ? 12.482 3.654 -6.908 1.00 85.81 78 MET A N 1
ATOM 649 C CA . MET A 1 78 ? 11.457 4.179 -7.808 1.00 85.81 78 MET A CA 1
ATOM 650 C C . MET A 1 78 ? 11.229 5.692 -7.699 1.00 85.81 78 MET A C 1
ATOM 652 O O . MET A 1 78 ? 10.774 6.282 -8.672 1.00 85.81 78 MET A O 1
ATOM 656 N N . SER A 1 79 ? 11.555 6.336 -6.569 1.00 86.94 79 SER A N 1
ATOM 657 C CA . SER A 1 79 ? 11.241 7.753 -6.277 1.00 86.94 79 SER A CA 1
ATOM 658 C C . SER A 1 79 ? 11.684 8.747 -7.358 1.00 86.94 79 SER A C 1
ATOM 660 O O . SER A 1 79 ? 10.964 9.701 -7.645 1.00 86.94 79 SER A O 1
ATOM 662 N N . LYS A 1 80 ? 12.824 8.490 -8.012 1.00 87.69 80 LYS A N 1
ATOM 663 C CA . LYS A 1 80 ? 13.360 9.293 -9.130 1.00 87.69 80 LYS A CA 1
ATOM 664 C C . LYS A 1 80 ? 12.463 9.307 -10.372 1.00 87.69 80 LYS A C 1
ATOM 666 O O . LYS A 1 80 ? 12.634 10.183 -11.209 1.00 87.69 80 LYS A O 1
ATOM 671 N N . TYR A 1 81 ? 11.539 8.356 -10.480 1.00 85.19 81 TYR A N 1
ATOM 672 C CA . TYR A 1 81 ? 10.635 8.183 -11.615 1.00 85.19 81 TYR A CA 1
ATOM 673 C C . TYR A 1 81 ? 9.191 8.598 -11.307 1.00 85.19 81 TYR A C 1
ATOM 675 O O . TYR A 1 81 ? 8.323 8.489 -12.170 1.00 85.19 81 TYR A O 1
ATOM 683 N N . ILE A 1 82 ? 8.900 9.029 -10.074 1.00 83.25 82 ILE A N 1
ATOM 684 C CA . ILE A 1 82 ? 7.536 9.292 -9.604 1.00 83.25 82 ILE A CA 1
ATOM 685 C C . ILE A 1 82 ? 7.157 10.746 -9.875 1.00 83.25 82 ILE A C 1
ATOM 687 O O . ILE A 1 82 ? 7.739 11.666 -9.305 1.00 83.25 82 ILE A O 1
ATOM 691 N N . LYS A 1 83 ? 6.108 10.953 -10.675 1.00 80.56 83 LYS A N 1
ATOM 692 C CA . LYS A 1 83 ? 5.419 12.250 -10.768 1.00 80.56 83 LYS A CA 1
ATOM 693 C C . LYS A 1 83 ? 4.405 12.419 -9.641 1.00 80.56 83 LYS A C 1
ATOM 695 O O . LYS A 1 83 ? 4.324 13.479 -9.031 1.00 80.56 83 LYS A O 1
ATOM 700 N N . ASP A 1 84 ? 3.623 11.373 -9.393 1.00 83.00 84 ASP A N 1
ATOM 701 C CA . ASP A 1 84 ? 2.630 11.295 -8.320 1.00 83.00 84 ASP A CA 1
ATOM 702 C C . ASP A 1 84 ? 2.342 9.822 -7.992 1.00 83.00 84 ASP A C 1
ATOM 704 O O . ASP A 1 84 ? 2.656 8.935 -8.787 1.00 83.00 84 ASP A O 1
ATOM 708 N N . TYR A 1 85 ? 1.741 9.535 -6.839 1.00 82.62 85 TYR A N 1
ATOM 709 C CA . TYR A 1 85 ? 1.341 8.178 -6.476 1.00 82.62 85 TYR A CA 1
ATOM 710 C C . TYR A 1 85 ? 0.080 8.147 -5.612 1.00 82.62 85 TYR A C 1
ATOM 712 O O . TYR A 1 85 ? -0.259 9.068 -4.871 1.00 82.62 85 TYR A O 1
ATOM 720 N N . LYS A 1 86 ? -0.619 7.017 -5.671 1.00 84.00 86 LYS A N 1
ATOM 721 C CA . LYS A 1 86 ? -1.813 6.725 -4.889 1.00 84.00 86 LYS A CA 1
ATOM 722 C C . LYS A 1 86 ? -1.624 5.412 -4.147 1.00 84.00 86 LYS A C 1
ATOM 724 O O . LYS A 1 86 ? -1.411 4.367 -4.748 1.00 84.00 86 LYS A O 1
ATOM 729 N N . LEU A 1 87 ? -1.801 5.475 -2.832 1.00 79.94 87 LEU A N 1
ATOM 730 C CA . LE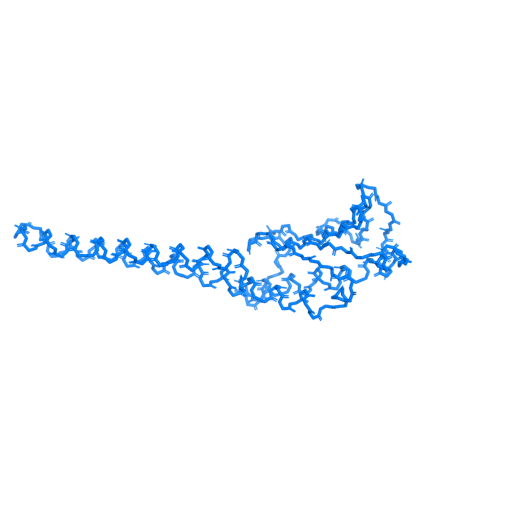U A 1 87 ? -1.912 4.303 -1.967 1.00 79.94 87 LEU A CA 1
ATOM 731 C C . LEU A 1 87 ? -3.396 3.952 -1.804 1.00 79.94 87 LEU A C 1
ATOM 733 O O . LEU A 1 87 ? -4.203 4.815 -1.417 1.00 79.94 87 LEU A O 1
ATOM 737 N N . SER A 1 88 ? -3.786 2.724 -2.136 1.00 68.94 88 SER A N 1
ATOM 738 C CA . SER A 1 88 ? -5.163 2.242 -1.975 1.00 68.94 88 SER A CA 1
ATOM 739 C C . SER A 1 88 ? -5.221 1.010 -1.090 1.00 68.94 88 SER A C 1
ATOM 741 O O . SER A 1 88 ? -4.547 0.031 -1.374 1.00 68.94 88 SER A O 1
ATOM 743 N N . GLY A 1 89 ? -6.092 1.067 -0.078 1.00 56.09 89 GLY A N 1
ATOM 744 C CA . GLY A 1 89 ? -6.241 0.018 0.924 1.00 56.09 89 GLY A CA 1
ATOM 745 C C . GLY A 1 89 ? -5.146 0.115 1.982 1.00 56.09 89 GLY A C 1
ATOM 746 O O . GLY A 1 89 ? -3.966 0.058 1.680 1.00 56.09 89 GLY A O 1
ATOM 747 N N . THR A 1 90 ? -5.522 0.287 3.242 1.00 54.00 90 THR A N 1
ATOM 748 C CA . THR A 1 90 ? -4.625 -0.041 4.365 1.00 54.00 90 THR A CA 1
ATOM 749 C C . THR A 1 90 ? -4.581 -1.549 4.615 1.00 54.00 90 THR A C 1
ATOM 751 O O . THR A 1 90 ? -3.662 -2.026 5.270 1.00 54.00 90 THR A O 1
ATOM 754 N N . ASP A 1 91 ? -5.545 -2.270 4.030 1.00 52.00 91 ASP A N 1
ATOM 755 C CA . ASP A 1 91 ? -5.719 -3.722 4.096 1.00 52.00 91 ASP A CA 1
ATOM 756 C C . ASP A 1 91 ? -5.136 -4.448 2.862 1.00 52.00 91 ASP A C 1
ATOM 758 O O . ASP A 1 91 ? -5.246 -5.665 2.758 1.00 52.00 91 ASP A O 1
ATOM 762 N N . TYR A 1 92 ? -4.567 -3.711 1.897 1.00 61.41 92 TYR A N 1
ATOM 763 C CA . TYR A 1 92 ? -3.965 -4.250 0.672 1.00 61.41 92 TYR A CA 1
ATOM 764 C C . TYR A 1 92 ? -2.803 -3.354 0.263 1.00 61.41 92 TYR A C 1
ATOM 766 O O . TYR A 1 92 ? -2.955 -2.138 0.178 1.00 61.41 92 TYR A O 1
ATOM 774 N N . CYS A 1 93 ? -1.631 -3.923 -0.000 1.00 71.00 93 CYS A N 1
ATOM 775 C CA . CYS A 1 93 ? -0.469 -3.138 -0.389 1.00 71.00 93 CYS A CA 1
ATOM 776 C C . CYS A 1 93 ? -0.525 -2.809 -1.888 1.00 71.00 93 CYS A C 1
ATOM 778 O O . CYS A 1 93 ? 0.193 -3.383 -2.706 1.00 71.00 93 CYS A O 1
ATOM 780 N N . VAL A 1 94 ? -1.435 -1.909 -2.263 1.00 81.75 94 VAL A N 1
ATOM 781 C CA . VAL A 1 94 ? -1.588 -1.465 -3.650 1.00 81.75 94 VAL A CA 1
ATOM 782 C C . VAL A 1 94 ? -1.019 -0.064 -3.798 1.00 81.75 94 VAL A C 1
ATOM 784 O O . VAL A 1 94 ? -1.564 0.909 -3.263 1.00 81.75 94 VAL A O 1
ATOM 787 N N . VAL A 1 95 ? 0.075 0.026 -4.549 1.00 86.12 95 VAL A N 1
ATOM 788 C CA . VAL A 1 95 ? 0.743 1.286 -4.876 1.00 86.12 95 VAL A CA 1
ATOM 789 C C . VAL A 1 95 ? 0.566 1.545 -6.365 1.00 86.12 95 VAL A C 1
ATOM 791 O O . VAL A 1 95 ? 1.070 0.790 -7.190 1.00 86.12 95 VAL A O 1
ATOM 794 N N . THR A 1 96 ? -0.143 2.617 -6.710 1.00 87.88 96 THR A N 1
ATOM 795 C CA . THR A 1 96 ? -0.235 3.106 -8.089 1.00 87.88 96 THR A CA 1
ATOM 796 C C . THR A 1 96 ? 0.660 4.322 -8.241 1.00 87.88 96 THR A C 1
ATOM 798 O O . THR A 1 96 ? 0.438 5.329 -7.577 1.00 87.88 96 THR A O 1
ATOM 801 N N . ILE A 1 97 ? 1.655 4.242 -9.110 1.00 88.69 97 ILE A N 1
ATOM 802 C CA . ILE A 1 97 ? 2.625 5.296 -9.391 1.00 88.69 97 ILE A CA 1
ATOM 803 C C . ILE A 1 97 ? 2.333 5.851 -10.783 1.00 88.69 97 ILE A C 1
ATOM 805 O O . ILE A 1 97 ? 2.183 5.098 -11.740 1.00 88.69 97 ILE A O 1
ATOM 809 N N . ASN A 1 98 ? 2.272 7.170 -10.903 1.00 89.94 98 ASN A N 1
ATOM 810 C CA . ASN A 1 98 ? 2.346 7.855 -12.183 1.00 89.94 98 ASN A CA 1
ATOM 811 C C . ASN A 1 98 ? 3.825 8.093 -12.499 1.00 89.94 98 ASN A C 1
ATOM 813 O O . ASN A 1 98 ? 4.477 8.918 -11.850 1.00 89.94 98 ASN A O 1
ATOM 817 N N . GLY A 1 99 ? 4.352 7.305 -13.430 1.00 87.12 99 GLY A N 1
ATOM 818 C CA . GLY A 1 99 ? 5.754 7.326 -13.810 1.00 87.12 99 GLY A CA 1
ATOM 819 C C . GLY A 1 99 ? 6.076 8.402 -14.850 1.00 87.12 99 GLY A C 1
ATOM 820 O O . GLY A 1 99 ? 5.201 9.033 -15.456 1.00 87.12 99 GLY A O 1
ATOM 821 N N . ASP A 1 100 ? 7.363 8.615 -15.080 1.00 90.88 100 ASP A N 1
ATOM 822 C CA . ASP A 1 100 ? 7.860 9.441 -16.172 1.00 90.88 100 ASP A CA 1
ATOM 823 C C . ASP A 1 100 ? 8.364 8.612 -17.366 1.00 90.88 100 ASP A C 1
ATOM 825 O O . ASP A 1 100 ? 8.412 7.383 -17.347 1.00 90.88 100 ASP A O 1
ATOM 829 N N . GLU A 1 101 ? 8.742 9.305 -18.440 1.00 90.00 101 GLU A N 1
ATOM 830 C CA . GLU A 1 101 ? 9.292 8.672 -19.645 1.00 90.00 101 GLU A CA 1
ATOM 831 C C . GLU A 1 101 ? 10.669 8.032 -19.410 1.00 90.00 101 GLU A C 1
ATOM 833 O O . GLU A 1 101 ? 11.134 7.247 -20.237 1.00 90.00 101 GLU A O 1
ATOM 838 N N . VAL A 1 102 ? 11.366 8.386 -18.323 1.00 91.25 102 VAL A N 1
ATOM 839 C CA . VAL A 1 102 ? 12.665 7.788 -17.993 1.00 91.25 102 VAL A CA 1
ATOM 840 C C . VAL A 1 102 ? 12.446 6.354 -17.530 1.00 91.25 102 VAL A C 1
ATOM 842 O O . VAL A 1 102 ? 13.172 5.469 -17.978 1.00 91.25 102 VAL A O 1
ATOM 845 N N . PHE A 1 103 ? 11.408 6.109 -16.724 1.00 91.38 103 PHE A N 1
ATOM 846 C CA . PHE A 1 103 ? 10.998 4.752 -16.364 1.00 91.38 103 PHE A CA 1
ATOM 847 C C . PHE A 1 103 ? 10.653 3.911 -17.593 1.00 91.38 103 PHE A C 1
ATOM 849 O O . PHE A 1 103 ? 11.114 2.780 -17.716 1.00 91.38 103 PHE A O 1
ATOM 856 N N . GLU A 1 104 ? 9.882 4.458 -18.536 1.00 89.88 104 GLU A N 1
ATOM 857 C CA . GLU A 1 104 ? 9.474 3.740 -19.751 1.00 89.88 104 GLU A CA 1
ATOM 858 C C . GLU A 1 104 ? 10.675 3.243 -20.575 1.00 89.88 104 GLU A C 1
ATOM 860 O O . GLU A 1 104 ? 10.635 2.139 -21.126 1.00 89.88 104 GLU A O 1
ATOM 865 N N . LYS A 1 105 ? 11.771 4.011 -20.586 1.00 92.38 105 LYS A N 1
ATOM 866 C CA . LYS A 1 105 ? 13.008 3.705 -21.322 1.00 92.38 105 LYS A CA 1
ATOM 867 C C . LYS A 1 105 ? 13.924 2.685 -20.637 1.00 92.38 105 LYS A C 1
ATOM 869 O O . LYS A 1 105 ? 14.878 2.244 -21.274 1.00 92.38 105 LYS A O 1
ATOM 874 N N . LEU A 1 106 ? 13.668 2.309 -19.381 1.00 92.81 106 LEU A N 1
ATOM 875 C CA . LEU A 1 106 ? 14.420 1.245 -18.705 1.00 92.81 106 LEU A CA 1
ATOM 876 C C . LEU A 1 106 ? 14.210 -0.099 -19.408 1.00 92.81 106 LEU A C 1
ATOM 878 O O . LEU A 1 106 ? 13.159 -0.344 -20.004 1.00 92.81 106 LEU A O 1
ATOM 882 N N . ASP A 1 107 ? 15.171 -1.010 -19.317 1.00 94.00 107 ASP A N 1
ATOM 883 C CA . ASP A 1 107 ? 14.926 -2.389 -19.724 1.00 94.00 107 ASP A CA 1
ATOM 884 C C . ASP A 1 107 ? 13.948 -3.078 -18.753 1.00 94.00 107 ASP A C 1
ATOM 886 O O . ASP A 1 107 ? 13.768 -2.670 -17.602 1.00 94.00 107 ASP A O 1
ATOM 890 N N . ASN A 1 108 ? 13.265 -4.122 -19.228 1.00 92.94 108 ASN A N 1
ATOM 891 C CA . ASN A 1 108 ? 12.216 -4.774 -18.441 1.00 92.94 108 ASN A CA 1
ATOM 892 C C . ASN A 1 108 ? 12.748 -5.473 -17.182 1.00 92.94 108 ASN A C 1
ATOM 894 O O . ASN A 1 108 ? 11.977 -5.650 -16.239 1.00 92.94 108 ASN A O 1
ATOM 898 N N . LYS A 1 109 ? 14.035 -5.846 -17.151 1.00 92.31 109 LYS A N 1
ATOM 899 C CA . LYS A 1 109 ? 14.646 -6.450 -15.970 1.00 92.31 109 LYS A CA 1
ATOM 900 C C . LYS A 1 109 ? 14.787 -5.406 -14.868 1.00 92.31 109 LYS A C 1
ATOM 902 O O . LYS A 1 109 ? 14.267 -5.624 -13.781 1.00 92.31 109 LYS A O 1
ATOM 907 N N . THR A 1 110 ? 15.375 -4.246 -15.160 1.00 91.94 110 THR A N 1
ATOM 908 C CA . THR A 1 110 ? 15.485 -3.161 -14.172 1.00 91.94 110 THR A CA 1
ATOM 909 C C . THR A 1 110 ? 14.116 -2.654 -13.715 1.00 91.94 110 THR A C 1
ATOM 911 O O . THR A 1 110 ? 13.925 -2.409 -12.526 1.00 91.94 110 THR A O 1
ATOM 914 N N . LYS A 1 111 ? 13.122 -2.570 -14.616 1.00 93.00 111 LYS A N 1
ATOM 915 C CA . LYS A 1 111 ? 11.734 -2.261 -14.219 1.00 93.00 111 LYS A CA 1
ATOM 916 C C . LYS A 1 111 ? 11.207 -3.258 -13.185 1.00 93.00 111 LYS A C 1
ATOM 918 O O . LYS A 1 111 ? 10.604 -2.842 -12.198 1.00 93.00 111 LYS A O 1
ATOM 923 N N . LEU A 1 112 ? 11.417 -4.557 -13.416 1.00 90.81 112 LEU A N 1
ATOM 924 C CA . LEU A 1 112 ? 10.981 -5.597 -12.490 1.00 90.81 112 LEU A CA 1
ATOM 925 C C . LEU A 1 112 ? 11.715 -5.486 -11.148 1.00 90.81 112 LEU A C 1
ATOM 927 O O . LEU A 1 112 ? 11.047 -5.496 -10.119 1.00 90.81 112 LEU A O 1
ATOM 931 N N . GLU A 1 113 ? 13.042 -5.341 -11.154 1.00 90.06 113 GLU A N 1
ATOM 932 C CA . GLU A 1 113 ? 13.872 -5.228 -9.944 1.00 90.06 113 GLU A CA 1
ATOM 933 C C . GLU A 1 113 ? 13.425 -4.057 -9.052 1.00 90.06 113 GLU A C 1
ATOM 935 O O . GLU A 1 113 ? 13.150 -4.255 -7.864 1.00 90.06 113 GLU A O 1
ATOM 940 N N . ASP A 1 114 ? 13.266 -2.858 -9.623 1.00 90.50 114 ASP A N 1
ATOM 941 C CA . ASP A 1 114 ? 12.856 -1.667 -8.870 1.00 90.50 114 ASP A CA 1
ATOM 942 C C . ASP A 1 114 ? 11.416 -1.811 -8.320 1.00 90.50 114 ASP A C 1
ATOM 944 O O . ASP A 1 114 ? 11.131 -1.473 -7.163 1.00 90.50 114 ASP A O 1
ATOM 948 N N . MET A 1 115 ? 10.486 -2.357 -9.120 1.00 91.31 115 MET A N 1
ATOM 949 C CA . MET A 1 115 ? 9.112 -2.638 -8.672 1.00 91.31 115 MET A CA 1
ATOM 950 C C . MET A 1 115 ? 9.075 -3.703 -7.571 1.00 91.31 115 MET A C 1
ATOM 952 O O . MET A 1 115 ? 8.285 -3.599 -6.627 1.00 91.31 115 MET A O 1
ATOM 956 N N . PHE A 1 116 ? 9.915 -4.728 -7.681 1.00 88.75 116 PHE A N 1
ATOM 957 C CA . PHE A 1 116 ? 9.998 -5.836 -6.740 1.00 88.75 116 PHE A CA 1
ATOM 958 C C . PHE A 1 116 ? 10.579 -5.402 -5.394 1.00 88.75 116 PHE A C 1
ATOM 960 O O . PHE A 1 116 ? 10.029 -5.745 -4.344 1.00 88.75 116 PHE A O 1
ATOM 967 N N . GLU A 1 117 ? 11.624 -4.576 -5.403 1.00 88.69 117 GLU A N 1
ATOM 968 C CA . GLU A 1 117 ? 12.189 -3.998 -4.186 1.00 88.69 117 GLU A CA 1
ATOM 969 C C . GLU A 1 117 ? 11.129 -3.200 -3.410 1.00 88.69 117 GLU A C 1
ATOM 971 O O . GLU A 1 117 ? 10.949 -3.393 -2.200 1.00 88.69 117 GLU A O 1
ATOM 976 N N . LEU A 1 118 ? 10.382 -2.334 -4.105 1.00 89.19 118 LEU A N 1
ATOM 977 C CA . LEU A 1 118 ? 9.299 -1.568 -3.493 1.00 89.19 118 LEU A CA 1
ATOM 978 C C . LEU A 1 118 ? 8.209 -2.494 -2.933 1.00 89.19 118 LEU A C 1
ATOM 980 O O . LEU A 1 118 ? 7.783 -2.314 -1.789 1.00 89.19 118 LEU A O 1
ATOM 984 N N . LYS A 1 119 ? 7.812 -3.520 -3.697 1.00 87.12 119 LYS A N 1
ATOM 985 C CA . LYS A 1 119 ? 6.844 -4.545 -3.278 1.00 87.12 119 LYS A CA 1
ATOM 986 C C . LYS A 1 119 ? 7.249 -5.193 -1.951 1.00 87.12 119 LYS A C 1
ATOM 988 O O . LYS A 1 119 ? 6.450 -5.217 -1.014 1.00 87.12 119 LYS A O 1
ATOM 993 N N . ILE A 1 120 ? 8.491 -5.674 -1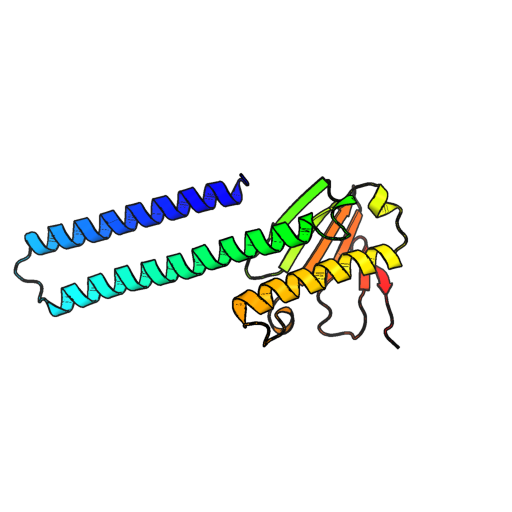.837 1.00 85.12 120 ILE A N 1
ATOM 994 C CA . ILE A 1 120 ? 9.003 -6.324 -0.617 1.00 85.12 120 ILE A CA 1
ATOM 995 C C . ILE A 1 120 ? 8.986 -5.368 0.571 1.00 85.12 120 ILE A C 1
ATOM 997 O O . ILE A 1 120 ? 8.550 -5.746 1.664 1.00 85.12 120 ILE A O 1
ATOM 1001 N N . ARG A 1 121 ? 9.467 -4.136 0.381 1.00 85.75 121 ARG A N 1
ATOM 1002 C CA . ARG A 1 121 ? 9.535 -3.141 1.458 1.00 85.75 121 ARG A CA 1
ATOM 1003 C C . ARG A 1 121 ? 8.145 -2.821 1.986 1.00 85.75 121 ARG A C 1
ATOM 1005 O O . ARG A 1 121 ? 7.935 -2.808 3.200 1.00 85.75 121 ARG A O 1
ATOM 1012 N N . CYS A 1 122 ? 7.187 -2.601 1.090 1.00 83.19 122 CYS A N 1
ATOM 1013 C CA . CYS A 1 122 ? 5.825 -2.300 1.491 1.00 83.19 122 CYS A CA 1
ATOM 1014 C C .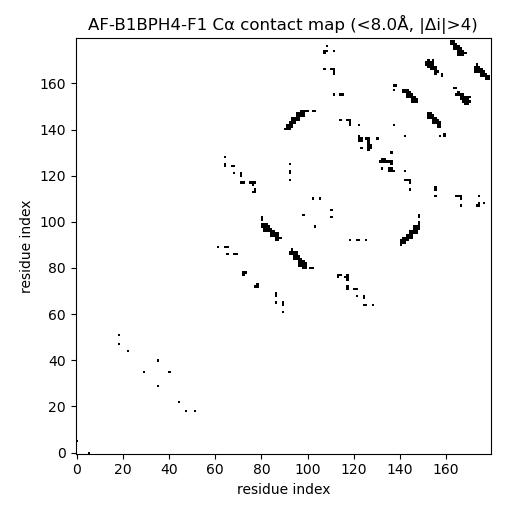 CYS A 1 122 ? 5.136 -3.509 2.152 1.00 83.19 122 CYS A C 1
ATOM 1016 O O . CYS A 1 122 ? 4.501 -3.335 3.192 1.00 83.19 122 CYS A O 1
ATOM 1018 N N . ASN A 1 123 ? 5.350 -4.729 1.644 1.00 80.69 123 ASN A N 1
ATOM 1019 C CA . ASN A 1 123 ? 4.909 -5.966 2.302 1.00 80.69 123 ASN A CA 1
ATOM 1020 C C . ASN A 1 123 ? 5.451 -6.094 3.725 1.00 80.69 123 ASN A C 1
ATOM 1022 O O . ASN A 1 123 ? 4.693 -6.338 4.665 1.00 80.69 123 ASN A O 1
ATOM 1026 N N . SER A 1 124 ? 6.757 -5.891 3.888 1.00 79.00 124 SER A N 1
ATOM 1027 C CA . SER A 1 124 ? 7.435 -5.972 5.182 1.00 79.00 124 SER A CA 1
ATOM 1028 C C . SER A 1 124 ? 6.906 -4.932 6.167 1.00 79.00 124 SER A C 1
ATOM 1030 O O . SER A 1 124 ? 6.684 -5.247 7.332 1.00 79.00 124 SER A O 1
ATOM 1032 N N . ALA A 1 125 ? 6.645 -3.700 5.719 1.00 79.25 125 ALA A N 1
ATOM 1033 C CA . ALA A 1 125 ? 6.107 -2.658 6.590 1.00 79.25 125 ALA A CA 1
ATOM 1034 C C . ALA A 1 125 ? 4.707 -2.990 7.122 1.00 79.25 125 ALA A C 1
ATOM 1036 O O . ALA A 1 125 ? 4.438 -2.779 8.309 1.00 79.25 125 ALA A O 1
ATOM 1037 N N . ILE A 1 126 ? 3.827 -3.544 6.285 1.00 76.56 126 ILE A N 1
ATOM 1038 C CA . ILE A 1 126 ? 2.491 -3.941 6.740 1.00 76.56 126 ILE A CA 1
ATOM 1039 C C . ILE A 1 126 ? 2.571 -5.183 7.640 1.00 76.56 126 ILE A C 1
ATOM 1041 O O . ILE A 1 126 ? 1.956 -5.195 8.707 1.00 76.56 126 ILE A O 1
ATOM 1045 N N . ALA A 1 127 ? 3.386 -6.182 7.278 1.00 76.12 127 ALA A N 1
ATOM 1046 C CA . ALA A 1 127 ? 3.631 -7.373 8.097 1.00 76.12 127 ALA A CA 1
ATOM 1047 C C . ALA A 1 127 ? 4.165 -7.021 9.495 1.00 76.12 127 ALA A C 1
ATOM 1049 O O . ALA A 1 127 ? 3.696 -7.558 10.497 1.00 76.12 127 ALA A O 1
ATOM 1050 N N . ASN A 1 128 ? 5.109 -6.081 9.581 1.00 74.94 128 ASN A N 1
ATOM 1051 C CA . ASN A 1 128 ? 5.648 -5.597 10.851 1.00 74.94 128 ASN A CA 1
ATOM 1052 C C . ASN A 1 128 ? 4.582 -4.909 11.701 1.00 74.94 128 ASN A C 1
ATOM 1054 O O . ASN A 1 128 ? 4.532 -5.115 12.910 1.00 74.94 128 ASN A O 1
ATOM 1058 N N . THR A 1 129 ? 3.697 -4.133 11.077 1.00 73.38 129 THR A N 1
ATOM 1059 C CA . THR A 1 129 ? 2.674 -3.390 11.817 1.00 73.38 129 THR A CA 1
ATOM 1060 C C . THR A 1 129 ? 1.537 -4.302 12.301 1.00 73.38 129 THR A C 1
ATOM 1062 O O . THR A 1 129 ? 1.068 -4.144 13.425 1.00 73.38 129 THR A O 1
ATOM 1065 N N . LEU A 1 130 ? 1.095 -5.272 11.490 1.00 71.56 130 LEU A N 1
ATOM 1066 C CA . LEU A 1 130 ? -0.014 -6.177 11.839 1.00 71.56 130 LEU A CA 1
ATOM 1067 C C . LEU A 1 130 ? 0.411 -7.407 12.644 1.00 71.56 130 LEU A C 1
ATOM 1069 O O . LEU A 1 130 ? -0.337 -7.863 13.507 1.00 71.56 130 LEU A O 1
ATOM 1073 N N . PHE A 1 131 ? 1.582 -7.966 12.342 1.00 69.69 131 PHE A N 1
ATOM 1074 C CA . PHE A 1 131 ? 1.997 -9.288 12.813 1.00 69.69 131 PHE A CA 1
ATOM 1075 C C . PHE A 1 131 ? 3.361 -9.290 13.501 1.00 69.69 131 PHE A C 1
ATOM 1077 O O . PHE A 1 131 ? 3.931 -10.367 13.688 1.00 69.69 131 PHE A O 1
ATOM 1084 N N . ASP A 1 132 ? 3.907 -8.120 13.855 1.00 65.94 132 ASP A N 1
ATOM 1085 C CA . ASP A 1 132 ? 5.239 -8.010 14.473 1.00 65.94 132 ASP A CA 1
ATOM 1086 C C . ASP A 1 132 ? 6.321 -8.704 13.613 1.00 65.94 132 ASP A C 1
ATOM 1088 O O . ASP A 1 132 ? 7.263 -9.309 14.115 1.00 65.94 132 ASP A O 1
ATOM 1092 N N . GLY A 1 133 ? 6.115 -8.725 12.288 1.00 59.47 133 GLY A N 1
ATOM 1093 C CA . GLY A 1 133 ? 7.023 -9.333 11.310 1.00 59.47 133 GLY A CA 1
ATOM 1094 C C . GLY A 1 133 ? 7.038 -10.864 11.311 1.00 59.47 133 GLY A C 1
ATOM 1095 O O . GLY A 1 133 ? 7.800 -11.470 10.563 1.00 59.47 133 GLY A O 1
ATOM 1096 N N . ARG A 1 134 ? 6.196 -11.513 12.125 1.00 58.78 134 ARG A N 1
ATOM 1097 C CA . ARG A 1 134 ? 6.188 -12.978 12.292 1.00 58.78 134 ARG A CA 1
ATOM 1098 C C . ARG A 1 134 ? 5.471 -13.714 11.171 1.00 58.78 134 ARG A C 1
ATOM 1100 O O . ARG A 1 134 ? 5.692 -14.908 10.990 1.00 58.78 134 ARG A O 1
ATOM 1107 N N . ILE A 1 135 ? 4.579 -13.024 10.466 1.00 58.44 135 ILE A N 1
ATOM 1108 C CA . ILE A 1 135 ? 3.763 -13.593 9.398 1.00 58.44 135 ILE A CA 1
ATOM 1109 C C . ILE A 1 135 ? 3.927 -12.717 8.152 1.00 58.44 135 ILE A C 1
ATOM 1111 O O . ILE A 1 135 ? 3.634 -11.519 8.222 1.00 58.44 135 ILE A O 1
ATOM 1115 N N . PRO A 1 136 ? 4.364 -13.289 7.017 1.00 57.59 136 PRO A N 1
ATOM 1116 C CA . PRO A 1 136 ? 4.399 -12.579 5.747 1.00 57.59 136 PRO A CA 1
ATOM 1117 C C . PRO A 1 136 ? 2.989 -12.109 5.357 1.00 57.59 136 PRO A C 1
ATOM 1119 O O . PRO A 1 136 ? 2.058 -12.908 5.253 1.00 57.59 136 PRO A O 1
ATOM 1122 N N . TYR A 1 137 ? 2.815 -10.797 5.176 1.00 55.31 137 TYR A N 1
ATOM 1123 C CA . TYR A 1 137 ? 1.504 -10.187 4.909 1.00 55.31 137 TYR A CA 1
ATOM 1124 C C . TYR A 1 137 ? 0.890 -10.636 3.574 1.00 55.31 137 TYR A C 1
ATOM 1126 O O . TYR A 1 137 ? -0.329 -10.759 3.450 1.00 55.31 137 TYR A O 1
ATOM 1134 N N . ASN A 1 138 ? 1.754 -10.944 2.605 1.00 55.34 138 ASN A N 1
ATOM 1135 C CA . ASN A 1 138 ? 1.400 -11.414 1.270 1.00 55.34 138 ASN A CA 1
ATOM 1136 C C . ASN A 1 138 ? 0.600 -12.727 1.275 1.00 55.34 138 ASN A C 1
ATOM 1138 O O . ASN A 1 138 ? -0.154 -12.959 0.347 1.00 55.34 138 ASN A O 1
ATOM 1142 N N . ILE A 1 139 ? 0.667 -13.535 2.341 1.00 56.12 139 ILE A N 1
ATOM 1143 C CA . ILE A 1 139 ? -0.096 -14.794 2.446 1.00 56.12 139 ILE A CA 1
ATOM 1144 C C . ILE A 1 139 ? -1.618 -14.552 2.484 1.00 56.12 139 ILE A C 1
ATOM 1146 O O . ILE A 1 139 ? -2.394 -15.423 2.092 1.00 56.12 139 ILE A O 1
ATOM 1150 N N . TYR A 1 140 ? -2.060 -13.385 2.965 1.00 53.03 140 TYR A N 1
ATOM 1151 C CA . TYR A 1 140 ? -3.476 -13.117 3.244 1.00 53.03 140 TYR A CA 1
ATOM 1152 C C . TYR A 1 140 ? -4.085 -12.020 2.364 1.00 53.03 140 TYR A C 1
ATOM 1154 O O . TYR A 1 140 ? -5.311 -11.943 2.264 1.00 53.03 140 TYR A O 1
ATOM 1162 N N . HIS A 1 141 ? -3.263 -11.177 1.731 1.00 65.44 141 HIS A N 1
ATOM 1163 C CA . HIS A 1 141 ? -3.725 -9.965 1.057 1.00 65.44 141 HIS A CA 1
ATOM 1164 C C . HIS A 1 141 ? -2.970 -9.691 -0.247 1.00 65.44 141 HIS A C 1
ATOM 1166 O O . HIS A 1 141 ? -1.765 -9.901 -0.350 1.00 65.44 141 HIS A O 1
ATOM 1172 N N . GLU A 1 142 ? -3.696 -9.187 -1.247 1.00 67.94 142 GLU A N 1
ATOM 1173 C CA . GLU A 1 142 ? -3.131 -8.808 -2.541 1.00 67.94 142 GLU A CA 1
ATOM 1174 C C . GLU A 1 142 ? -2.187 -7.605 -2.386 1.00 67.94 142 GLU A C 1
ATOM 1176 O O . GLU A 1 142 ? -2.595 -6.507 -1.994 1.00 67.94 142 GLU A O 1
ATOM 1181 N N . THR A 1 143 ? -0.926 -7.816 -2.750 1.00 76.56 143 THR A N 1
ATOM 1182 C CA . THR A 1 143 ? 0.059 -6.755 -2.949 1.00 76.56 143 THR A CA 1
ATOM 1183 C C . THR A 1 143 ? 0.307 -6.576 -4.432 1.00 76.56 143 THR A C 1
ATOM 1185 O O . THR A 1 143 ? 0.613 -7.537 -5.134 1.00 76.56 143 THR A O 1
ATOM 1188 N N . LYS A 1 144 ? 0.227 -5.344 -4.926 1.00 85.88 144 LYS A N 1
ATOM 1189 C CA . LYS A 1 144 ? 0.628 -5.052 -6.302 1.00 85.88 144 LYS A CA 1
ATOM 1190 C C . LYS A 1 144 ? 1.191 -3.654 -6.443 1.00 85.88 144 LYS A C 1
ATOM 1192 O O . LYS A 1 144 ? 0.701 -2.701 -5.835 1.00 85.88 144 LYS A O 1
ATOM 1197 N N . ILE A 1 145 ? 2.198 -3.548 -7.294 1.00 88.69 145 ILE A N 1
ATOM 1198 C CA . ILE A 1 145 ? 2.751 -2.273 -7.733 1.00 88.69 145 ILE A CA 1
ATOM 1199 C C . ILE A 1 145 ? 2.268 -2.049 -9.161 1.00 88.69 145 ILE A C 1
ATOM 1201 O O . ILE A 1 145 ? 2.445 -2.911 -10.020 1.00 88.69 145 ILE A O 1
ATOM 1205 N N . ILE A 1 146 ? 1.627 -0.910 -9.393 1.00 91.19 146 ILE A N 1
ATOM 1206 C CA . ILE A 1 146 ? 1.134 -0.481 -10.699 1.00 91.19 146 ILE A CA 1
ATOM 1207 C C . ILE A 1 146 ? 1.883 0.795 -11.054 1.00 91.19 146 ILE A C 1
ATOM 1209 O O . ILE A 1 146 ? 1.881 1.738 -10.265 1.00 91.19 146 ILE A O 1
ATOM 1213 N N . ILE A 1 147 ? 2.500 0.848 -12.227 1.00 91.12 147 ILE A N 1
ATOM 1214 C CA . ILE A 1 147 ? 3.131 2.056 -12.753 1.00 91.12 147 ILE A CA 1
ATOM 1215 C C . ILE A 1 147 ? 2.454 2.405 -14.068 1.00 91.12 147 ILE A C 1
ATOM 1217 O O . ILE A 1 147 ? 2.457 1.611 -15.002 1.00 91.12 147 ILE A O 1
ATOM 1221 N N . ILE A 1 148 ? 1.886 3.601 -14.138 1.00 92.00 148 ILE A N 1
ATOM 1222 C CA . ILE A 1 148 ? 1.242 4.124 -15.338 1.00 92.00 148 ILE A CA 1
ATOM 1223 C C . ILE A 1 148 ? 2.169 5.178 -15.931 1.00 92.00 148 ILE A C 1
ATOM 1225 O O . ILE A 1 148 ? 2.492 6.157 -15.259 1.00 92.00 148 ILE A O 1
ATOM 1229 N N . VAL A 1 149 ? 2.586 4.985 -17.179 1.00 91.25 149 VAL A N 1
ATOM 1230 C CA . VAL A 1 149 ? 3.309 5.987 -17.969 1.00 91.25 149 VAL A CA 1
ATOM 1231 C C . VAL A 1 149 ? 2.542 6.197 -19.263 1.00 91.25 149 VAL A C 1
ATOM 1233 O O . VAL A 1 149 ? 2.448 5.289 -20.081 1.00 91.25 149 VAL A O 1
ATOM 1236 N N . ASN A 1 150 ? 1.991 7.395 -19.462 1.00 88.50 150 ASN A N 1
ATOM 1237 C CA . ASN A 1 150 ? 1.135 7.697 -20.613 1.00 88.50 150 ASN A CA 1
ATOM 1238 C C . ASN A 1 150 ? -0.040 6.696 -20.714 1.00 88.50 150 ASN A C 1
ATOM 1240 O O . ASN A 1 150 ? -0.881 6.667 -19.819 1.00 88.50 150 ASN A O 1
ATOM 1244 N N . GLU A 1 151 ? -0.093 5.882 -21.773 1.00 89.56 151 GLU A N 1
ATOM 1245 C CA . GLU A 1 151 ? -1.103 4.829 -21.985 1.00 89.56 151 GLU A CA 1
ATOM 1246 C C . GLU A 1 151 ? -0.616 3.427 -21.566 1.00 89.56 151 GLU A C 1
ATOM 1248 O O . GLU A 1 151 ? -1.358 2.453 -21.677 1.00 89.56 151 GLU A O 1
ATOM 1253 N N . ASN A 1 152 ? 0.626 3.315 -21.087 1.00 93.19 152 ASN A N 1
ATOM 1254 C CA . ASN A 1 152 ? 1.244 2.057 -20.692 1.00 93.19 152 ASN A CA 1
ATOM 1255 C C . ASN A 1 152 ? 1.070 1.806 -19.192 1.00 93.19 152 ASN A C 1
ATOM 1257 O O . ASN A 1 152 ? 1.521 2.588 -18.355 1.00 93.19 152 ASN A O 1
ATOM 1261 N N . GLU A 1 153 ? 0.445 0.682 -18.857 1.00 94.50 153 GLU A N 1
ATOM 1262 C CA . GLU A 1 153 ? 0.258 0.192 -17.498 1.00 94.50 153 GLU A CA 1
ATOM 1263 C C . GLU A 1 153 ? 1.181 -1.003 -17.242 1.00 94.50 153 GLU A C 1
ATOM 1265 O O . GLU A 1 153 ? 0.994 -2.091 -17.792 1.00 94.50 153 GLU A O 1
ATOM 1270 N N . TYR A 1 154 ? 2.173 -0.798 -16.379 1.00 93.25 154 TYR A N 1
ATOM 1271 C CA . TYR A 1 154 ? 3.069 -1.835 -15.887 1.00 93.25 154 TYR A CA 1
ATOM 1272 C C . TYR A 1 154 ? 2.565 -2.363 -14.547 1.00 93.25 154 TYR A C 1
ATOM 1274 O O . TYR A 1 154 ? 2.342 -1.581 -13.623 1.00 93.25 154 TYR A O 1
ATOM 1282 N N . ILE A 1 155 ? 2.408 -3.678 -14.409 1.00 91.81 155 ILE A N 1
ATOM 1283 C CA . ILE A 1 155 ? 1.875 -4.295 -13.189 1.00 91.81 155 ILE A CA 1
ATOM 1284 C C . ILE A 1 155 ? 2.807 -5.402 -12.709 1.00 91.81 155 ILE A C 1
ATOM 1286 O O . ILE A 1 155 ? 3.196 -6.281 -13.478 1.00 91.81 155 ILE A O 1
ATOM 1290 N N . LEU A 1 156 ? 3.113 -5.374 -11.412 1.00 90.12 156 LEU A N 1
ATOM 1291 C CA . LEU A 1 156 ? 3.734 -6.468 -10.676 1.00 90.12 156 LEU A CA 1
ATOM 1292 C C . LEU A 1 156 ? 2.756 -6.956 -9.605 1.00 90.12 156 LEU A C 1
ATOM 1294 O O . LEU A 1 156 ? 2.469 -6.233 -8.648 1.00 90.12 156 LEU A O 1
ATOM 1298 N N . TYR A 1 157 ? 2.256 -8.178 -9.772 1.00 84.50 157 TYR A N 1
ATOM 1299 C CA . TYR A 1 157 ? 1.365 -8.828 -8.811 1.00 84.50 157 TYR A CA 1
ATOM 1300 C C . TYR A 1 157 ? 2.130 -9.493 -7.662 1.00 84.50 157 TYR A C 1
ATOM 1302 O O . TYR A 1 157 ? 3.355 -9.661 -7.690 1.00 84.50 157 TYR A O 1
ATOM 1310 N N . ASN A 1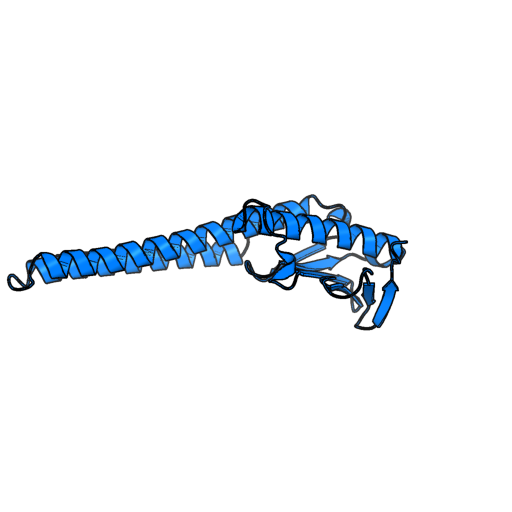 158 ? 1.368 -9.901 -6.650 1.00 73.75 158 ASN A N 1
ATOM 1311 C CA . ASN A 1 158 ? 1.847 -10.762 -5.589 1.00 73.75 158 ASN A CA 1
ATOM 1312 C C . ASN A 1 158 ? 2.085 -12.172 -6.137 1.00 73.75 158 ASN A C 1
ATOM 1314 O O . ASN A 1 158 ? 1.192 -12.789 -6.721 1.00 73.75 158 ASN A O 1
ATOM 1318 N N . THR A 1 159 ? 3.294 -12.671 -5.959 1.00 63.28 159 THR A N 1
ATOM 1319 C CA . THR A 1 159 ? 3.735 -13.983 -6.423 1.00 63.28 159 THR A CA 1
ATOM 1320 C C . THR A 1 159 ? 3.566 -14.974 -5.282 1.00 63.28 159 THR A C 1
ATOM 1322 O O . THR A 1 159 ? 4.518 -15.323 -4.602 1.00 63.28 159 THR A O 1
ATOM 1325 N N . ASP A 1 160 ? 2.328 -15.413 -5.046 1.00 52.78 160 ASP A N 1
ATOM 1326 C CA . ASP A 1 160 ? 2.050 -16.462 -4.049 1.00 52.78 160 ASP A CA 1
ATOM 1327 C C . ASP A 1 160 ? 1.815 -17.846 -4.685 1.00 52.78 160 ASP A C 1
ATOM 1329 O O . ASP A 1 160 ? 1.419 -18.780 -3.989 1.00 52.78 160 ASP A O 1
ATOM 1333 N N . LYS A 1 161 ? 1.987 -18.002 -6.009 1.00 47.03 161 LYS A N 1
ATOM 1334 C CA . LYS A 1 161 ? 1.633 -19.258 -6.711 1.00 47.03 161 LYS A CA 1
ATOM 1335 C C . LYS A 1 161 ? 2.613 -19.763 -7.767 1.00 47.03 161 LYS A C 1
ATOM 1337 O O . LYS A 1 161 ? 2.611 -20.961 -8.017 1.00 47.03 161 LYS A O 1
ATOM 1342 N N . ASP A 1 162 ? 3.441 -18.894 -8.331 1.00 50.94 162 ASP A N 1
ATOM 1343 C CA . ASP A 1 162 ? 4.512 -19.270 -9.251 1.00 50.94 162 ASP A CA 1
ATOM 1344 C C . ASP A 1 162 ? 5.818 -18.734 -8.654 1.00 50.94 162 ASP A C 1
ATOM 1346 O O . ASP A 1 162 ? 5.856 -17.564 -8.268 1.00 50.94 162 ASP A O 1
ATOM 1350 N N . ASP A 1 163 ? 6.881 -19.544 -8.605 1.00 58.50 163 ASP A N 1
ATOM 1351 C CA . ASP A 1 163 ? 8.233 -19.169 -8.131 1.00 58.50 163 ASP A CA 1
ATOM 1352 C C . ASP A 1 163 ? 8.930 -18.123 -9.036 1.00 58.50 163 ASP A C 1
ATOM 1354 O O . ASP A 1 163 ? 10.152 -18.108 -9.178 1.00 58.50 163 ASP A O 1
ATOM 1358 N N . LYS A 1 164 ? 8.162 -17.292 -9.747 1.00 68.38 164 LYS A N 1
ATOM 1359 C CA . LYS A 1 164 ? 8.642 -16.397 -10.798 1.00 68.38 164 LYS A CA 1
ATOM 1360 C C . LYS A 1 164 ? 7.910 -15.070 -10.763 1.00 68.38 164 LYS A C 1
ATOM 1362 O O . LYS A 1 164 ? 6.699 -15.007 -10.992 1.00 68.38 164 LYS A O 1
ATOM 1367 N N . ASP A 1 165 ? 8.663 -14.001 -10.543 1.00 80.69 165 ASP A N 1
ATOM 1368 C CA . ASP A 1 165 ? 8.164 -12.640 -10.670 1.00 80.69 165 ASP A CA 1
ATOM 1369 C C . ASP A 1 165 ? 7.985 -12.273 -12.147 1.00 80.69 165 ASP A C 1
ATOM 1371 O O . ASP A 1 165 ? 8.889 -12.413 -12.973 1.00 80.69 165 ASP A O 1
ATOM 1375 N N . LYS A 1 166 ? 6.773 -11.816 -12.480 1.00 88.88 166 LYS A N 1
ATOM 1376 C CA . LYS A 1 166 ? 6.354 -11.463 -13.841 1.00 88.88 166 LYS A CA 1
ATOM 1377 C C . LYS A 1 166 ? 6.021 -9.979 -13.913 1.00 88.88 166 LYS A C 1
ATOM 1379 O O . LYS A 1 166 ? 5.228 -9.480 -13.112 1.00 88.88 166 LYS A O 1
ATOM 1384 N N . LEU A 1 167 ? 6.584 -9.300 -14.910 1.00 91.12 167 LEU A N 1
ATOM 1385 C CA . LEU A 1 167 ? 6.211 -7.939 -15.279 1.00 91.12 167 LEU A CA 1
ATOM 1386 C C . LEU A 1 167 ? 5.140 -7.992 -16.366 1.00 91.12 167 LEU A C 1
ATOM 1388 O O . LEU A 1 167 ? 5.360 -8.570 -17.436 1.00 91.12 167 LEU A O 1
ATOM 1392 N N . PHE A 1 168 ? 4.004 -7.353 -16.111 1.00 92.44 168 PHE A N 1
ATOM 1393 C CA . PHE A 1 168 ? 2.925 -7.219 -17.081 1.00 92.44 168 PHE A CA 1
ATOM 1394 C C . PHE A 1 168 ? 2.926 -5.814 -17.674 1.00 92.44 168 PHE A C 1
ATOM 1396 O O . PHE A 1 168 ? 3.064 -4.853 -16.928 1.00 92.44 168 PHE A O 1
ATOM 1403 N N . LEU A 1 169 ? 2.732 -5.694 -18.985 1.00 93.88 169 LEU A N 1
ATOM 1404 C CA . LEU A 1 169 ? 2.449 -4.448 -19.695 1.00 93.88 169 LEU A CA 1
ATOM 1405 C C . LEU A 1 169 ? 1.077 -4.568 -20.354 1.00 93.88 169 LEU A C 1
ATOM 1407 O O . LEU A 1 169 ? 0.879 -5.433 -21.212 1.00 93.88 169 LEU A O 1
ATOM 1411 N N . ASN A 1 170 ? 0.133 -3.715 -19.959 1.00 92.62 170 ASN A N 1
ATOM 1412 C CA . ASN A 1 170 ? -1.241 -3.710 -20.472 1.00 92.62 170 ASN A CA 1
ATOM 1413 C C . ASN A 1 170 ? -1.876 -5.118 -20.451 1.00 92.62 170 ASN A C 1
ATOM 1415 O O . ASN A 1 170 ? -2.531 -5.543 -21.402 1.00 92.62 170 ASN A O 1
ATOM 1419 N N . GLY A 1 171 ? -1.610 -5.880 -19.383 1.00 87.88 171 GLY A N 1
ATOM 1420 C CA . GLY A 1 171 ? -2.101 -7.249 -19.187 1.00 87.88 171 GLY A CA 1
ATOM 1421 C C . GLY A 1 171 ? -1.273 -8.368 -19.835 1.00 87.88 171 GLY A C 1
ATOM 1422 O O . GLY A 1 171 ? -1.538 -9.535 -19.557 1.00 87.88 171 GLY A O 1
ATOM 1423 N N . ASN A 1 172 ? -0.250 -8.059 -20.638 1.00 90.50 172 ASN A N 1
ATOM 1424 C CA . ASN A 1 172 ? 0.615 -9.061 -21.272 1.00 90.50 172 ASN A CA 1
ATOM 1425 C C . ASN A 1 172 ? 1.935 -9.225 -20.515 1.00 90.50 172 ASN A C 1
ATOM 1427 O O . ASN A 1 172 ? 2.546 -8.234 -20.129 1.00 90.50 172 ASN A O 1
ATOM 1431 N N . VAL A 1 173 ? 2.419 -10.459 -20.351 1.00 91.25 173 VAL A N 1
ATOM 1432 C CA . VAL A 1 173 ? 3.743 -10.709 -19.756 1.00 91.25 173 VAL A CA 1
ATOM 1433 C C . VAL A 1 173 ? 4.827 -10.201 -20.708 1.00 91.25 173 VAL A C 1
ATOM 1435 O O . VAL A 1 173 ? 4.901 -10.639 -21.854 1.00 91.25 173 VAL A O 1
ATOM 1438 N N . VAL A 1 174 ? 5.672 -9.289 -20.229 1.00 91.88 174 VAL A N 1
ATOM 1439 C CA . VAL A 1 174 ? 6.795 -8.718 -20.998 1.00 91.88 174 VAL A CA 1
ATOM 1440 C C . VAL A 1 174 ? 8.163 -9.101 -20.449 1.00 91.88 174 VAL A C 1
ATOM 1442 O O . VAL A 1 174 ? 9.173 -8.892 -21.123 1.00 91.88 174 VAL A O 1
ATOM 1445 N N . TYR A 1 175 ? 8.207 -9.644 -19.233 1.00 91.12 175 TYR A N 1
ATOM 1446 C CA . TYR A 1 175 ? 9.411 -10.183 -18.616 1.00 91.12 175 TYR A CA 1
ATOM 1447 C C . TYR A 1 175 ? 9.040 -11.143 -17.482 1.00 91.12 175 TYR A C 1
ATOM 1449 O O . TYR A 1 175 ? 8.039 -10.939 -16.794 1.00 91.12 175 TYR A O 1
ATOM 1457 N N . GLU A 1 176 ? 9.842 -12.186 -17.308 1.00 86.69 176 GLU A N 1
ATOM 1458 C CA . GLU A 1 176 ? 9.697 -13.199 -16.265 1.00 86.69 176 GLU A CA 1
ATOM 1459 C C . GLU A 1 176 ? 11.096 -13.543 -15.757 1.00 86.69 176 GLU A C 1
ATOM 1461 O O . GLU A 1 176 ? 11.960 -13.947 -16.540 1.00 86.69 176 GLU A O 1
ATOM 1466 N N . GLU A 1 177 ? 11.329 -13.362 -14.460 1.00 80.62 177 GLU A N 1
ATOM 1467 C CA . GLU A 1 177 ? 12.589 -13.749 -13.835 1.00 80.62 177 GLU A CA 1
ATOM 1468 C C . GLU A 1 177 ? 12.488 -15.187 -13.323 1.00 80.62 177 GLU A C 1
ATOM 1470 O O . GLU A 1 177 ? 11.576 -15.545 -12.576 1.00 80.62 177 GLU A O 1
ATOM 1475 N N . ILE A 1 178 ? 13.411 -16.036 -13.778 1.00 71.88 178 ILE A N 1
ATOM 1476 C CA . ILE A 1 178 ? 13.516 -17.426 -13.339 1.00 71.88 178 ILE A CA 1
ATOM 1477 C C . ILE A 1 178 ? 14.576 -17.464 -12.244 1.00 71.88 178 ILE A C 1
ATOM 1479 O O . ILE A 1 178 ? 15.768 -17.350 -12.536 1.00 71.88 178 ILE A O 1
ATOM 1483 N N . PHE A 1 179 ? 14.148 -17.630 -10.995 1.00 61.34 179 PHE A N 1
ATOM 1484 C CA . PHE A 1 179 ? 15.064 -17.932 -9.902 1.00 61.34 179 PHE A CA 1
ATOM 1485 C C . PHE A 1 179 ? 15.500 -19.400 -10.039 1.00 61.34 179 PHE A C 1
ATOM 1487 O O . PHE A 1 179 ? 14.696 -20.309 -9.837 1.00 61.34 179 PHE A O 1
ATOM 1494 N N . ASN A 1 180 ? 16.746 -19.618 -10.477 1.00 50.38 180 ASN A N 1
ATOM 1495 C CA . ASN A 1 180 ? 17.409 -20.931 -10.488 1.00 50.38 180 ASN A CA 1
ATOM 1496 C C . ASN A 1 180 ? 18.090 -21.211 -9.148 1.00 50.38 180 ASN A C 1
ATOM 1498 O O . ASN A 1 180 ? 18.712 -20.268 -8.607 1.00 50.38 180 ASN A O 1
#

Mean predicted aligned error: 10.16 Å